Protein AF-A0A7Y5Q048-F1 (afdb_monomer)

Secondary structure (DSSP, 8-state):
-HHHHHHHHHHHHHHHHHHHHHHHHHHHTT--HHHHHHHHHHHH--HHHHHHHHHHHHHHHHHHHHHHHHHHHHHHHHHHHHHHHHHHHHHHHHHHHHHHHHHHHHHHHHHHHHHHHHHHHHHHHHHHHHHTT--HHHHHHHHHHHHHHHHHHHHHHHHHHHHHHHHHHHHTTPPPPTTSTTTS-----------------

Radius of gyration: 47.81 Å; Cα contacts (8 Å, |Δi|>4): 42; chains: 1; bounding box: 86×66×126 Å

Sequence (201 aa):
MKAWDDAEREVDAELEFHVAEATDELVAAGVPREEARERALAQLGDIERWRAECLRARKGRKVMLVKLQWAAIAALVLSLGFLGLRWSRAHQAQVLEIASLRAELAAERTVRGELGLAEQTALVLHGRLAAAGLNPTVRRTYLDSLALPIQDGARQHWLERVREQQRARLSIGLTPDPVIELQTGERPLEPVSGDKPDDQR

Foldseek 3Di:
DVVVVVVLVVLVVVVVVQLVVQLVVVVVVVDPSVVSSVVSDVVVPPSVVVSVVVVVVVVVVVVVVVVVVVVVVVVVVVVVVVVVVVVVVVVVVVVVVVVVVVVVVVVVVVVVVVVVVVVVVLVVLLVVCVVVVDDPVVNVVVSVVVPVVVVPVVVVVVVVVLVVVQVVCVVVVHDGDPVVVVPVPPPPPPPPPPDDDDDDD

Structure (mmCIF, N/CA/C/O backbone):
data_AF-A0A7Y5Q048-F1
#
_entry.id   AF-A0A7Y5Q048-F1
#
loop_
_atom_site.group_PDB
_atom_site.id
_atom_site.type_symbol
_atom_site.label_atom_id
_atom_site.label_alt_id
_atom_site.label_comp_id
_atom_site.label_asym_id
_atom_site.label_entity_id
_atom_site.label_seq_id
_atom_site.pdbx_PDB_ins_code
_atom_site.Cartn_x
_atom_site.Cartn_y
_atom_site.Cartn_z
_atom_site.occupancy
_atom_site.B_iso_or_equiv
_atom_site.auth_seq_id
_atom_site.auth_comp_id
_atom_site.auth_asym_id
_atom_site.auth_atom_id
_atom_site.pdbx_PDB_model_num
ATOM 1 N N . MET A 1 1 ? -6.357 9.549 32.163 1.00 53.31 1 MET A N 1
ATOM 2 C CA . MET A 1 1 ? -6.939 9.108 33.450 1.00 53.31 1 MET A CA 1
ATOM 3 C C . MET A 1 1 ? -8.394 9.545 33.623 1.00 53.31 1 MET A C 1
ATOM 5 O O . MET A 1 1 ? -9.199 8.692 33.936 1.00 53.31 1 MET A O 1
ATOM 9 N N . LYS A 1 2 ? -8.767 10.784 33.272 1.00 62.75 2 LYS A N 1
ATOM 10 C CA . LYS A 1 2 ? -10.122 11.363 33.424 1.00 62.75 2 LYS A CA 1
ATOM 11 C C . LYS A 1 2 ? -11.335 10.515 32.963 1.00 62.75 2 LYS A C 1
ATOM 13 O O . LYS A 1 2 ? -12.338 10.465 33.651 1.00 62.75 2 LYS A O 1
ATOM 18 N N . ALA A 1 3 ? -11.241 9.806 31.834 1.00 59.84 3 ALA A N 1
ATOM 19 C CA . ALA A 1 3 ? -12.377 9.060 31.259 1.00 59.84 3 ALA A CA 1
ATOM 20 C C . ALA A 1 3 ? -12.789 7.786 32.029 1.00 59.84 3 ALA A C 1
ATOM 22 O O . ALA A 1 3 ? -13.785 7.152 31.685 1.00 59.84 3 ALA A O 1
ATOM 23 N N . TRP A 1 4 ? -11.981 7.357 32.998 1.00 57.72 4 TRP A N 1
ATOM 24 C CA . TRP A 1 4 ? -12.281 6.205 33.847 1.00 57.72 4 TRP A CA 1
ATOM 25 C C . TRP A 1 4 ? -13.066 6.622 35.088 1.00 57.72 4 TR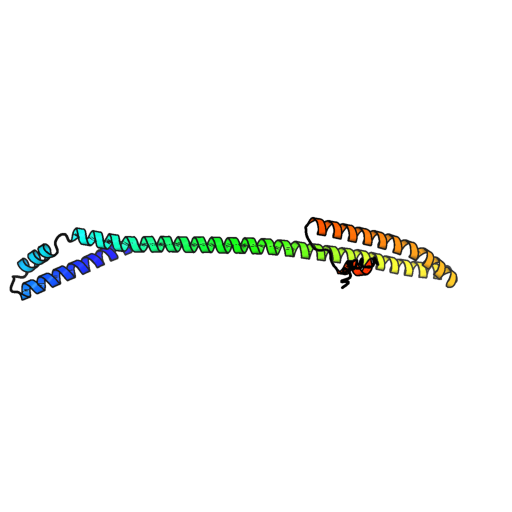P A C 1
ATOM 27 O O . TRP A 1 4 ? -14.067 5.981 35.395 1.00 57.72 4 TRP A O 1
ATOM 37 N N . ASP A 1 5 ? -12.699 7.759 35.676 1.00 70.38 5 ASP A N 1
ATOM 38 C CA . ASP A 1 5 ? -13.428 8.368 36.790 1.00 70.38 5 ASP A CA 1
ATOM 39 C C . ASP A 1 5 ? -14.865 8.728 36.380 1.00 70.38 5 ASP A C 1
ATOM 41 O O . ASP A 1 5 ? -15.800 8.534 37.148 1.00 70.38 5 ASP A O 1
ATOM 45 N N . ASP A 1 6 ? -15.075 9.180 35.139 1.00 76.81 6 ASP A N 1
ATOM 46 C CA . ASP A 1 6 ? -16.420 9.494 34.636 1.00 76.81 6 ASP A CA 1
ATOM 47 C C . ASP A 1 6 ? -17.304 8.243 34.484 1.00 76.81 6 ASP A C 1
ATOM 49 O O . ASP A 1 6 ? -18.500 8.290 34.754 1.00 76.81 6 ASP A O 1
ATOM 53 N N . ALA A 1 7 ? -16.721 7.104 34.097 1.00 72.88 7 ALA A N 1
ATOM 54 C CA . ALA A 1 7 ? -17.465 5.858 33.925 1.00 72.88 7 ALA A CA 1
ATOM 55 C C . ALA A 1 7 ? -17.836 5.201 35.261 1.00 72.88 7 ALA A C 1
ATOM 57 O O . ALA A 1 7 ? -18.879 4.557 35.339 1.00 72.88 7 ALA A O 1
ATOM 58 N N . GLU A 1 8 ? -16.987 5.336 36.281 1.00 78.38 8 GLU A N 1
ATOM 59 C CA . GLU A 1 8 ? -17.295 4.903 37.648 1.00 78.38 8 GLU A CA 1
ATOM 60 C C . GLU A 1 8 ? -18.366 5.806 38.266 1.00 78.38 8 GLU A C 1
ATOM 62 O O . GLU A 1 8 ? -19.347 5.299 38.797 1.00 78.38 8 GLU A O 1
ATOM 67 N N . ARG A 1 9 ? -18.266 7.126 38.064 1.00 82.19 9 ARG A N 1
ATOM 68 C CA . ARG A 1 9 ? -19.280 8.090 38.517 1.00 82.19 9 ARG A CA 1
ATOM 69 C C . ARG A 1 9 ? -20.658 7.886 37.888 1.00 82.19 9 ARG A C 1
ATOM 71 O O . ARG A 1 9 ? -21.653 8.064 38.576 1.00 82.19 9 ARG A O 1
ATOM 78 N N . GLU A 1 10 ? -20.735 7.534 36.604 1.00 80.94 10 GLU A N 1
ATOM 79 C CA . GLU A 1 10 ? -22.012 7.183 35.960 1.00 80.94 10 GLU A CA 1
ATOM 80 C C . GLU A 1 10 ? -22.652 5.945 36.602 1.00 80.94 10 GLU A C 1
ATOM 82 O O . GLU A 1 10 ? -23.854 5.934 36.841 1.00 80.94 10 GLU A O 1
ATOM 87 N N . VAL A 1 11 ? -21.854 4.912 36.900 1.00 82.44 11 VAL A N 1
ATOM 88 C CA . VAL A 1 11 ? -22.350 3.684 37.545 1.00 82.44 11 VAL A CA 1
ATOM 89 C C . VAL A 1 11 ? -22.812 3.969 38.976 1.00 82.44 11 VAL A C 1
ATOM 91 O O . VAL A 1 11 ? -23.836 3.438 39.396 1.00 82.44 11 VAL A O 1
ATOM 94 N N . ASP A 1 12 ? -22.097 4.830 39.700 1.00 83.69 12 ASP A N 1
ATOM 95 C CA . ASP A 1 12 ? -22.478 5.239 41.054 1.00 83.69 12 ASP A CA 1
ATOM 96 C C . ASP A 1 12 ? -23.781 6.050 41.057 1.00 83.69 12 ASP A C 1
ATOM 98 O O . ASP A 1 12 ? -24.644 5.813 41.899 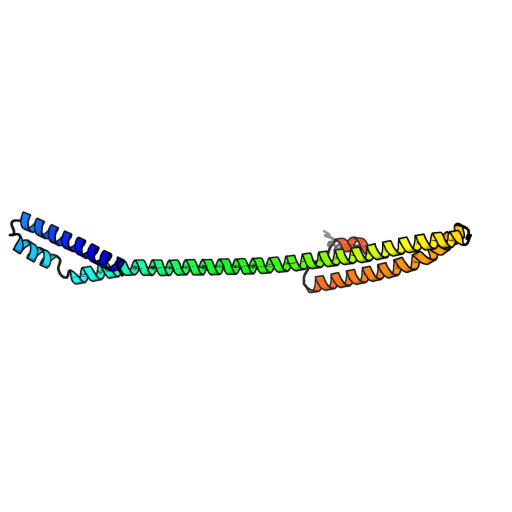1.00 83.69 12 ASP A O 1
ATOM 102 N N . ALA A 1 13 ? -23.961 6.951 40.086 1.00 87.12 13 ALA A N 1
ATOM 103 C CA . ALA A 1 13 ? -25.185 7.737 39.942 1.00 87.12 13 ALA A CA 1
ATOM 104 C C . ALA A 1 13 ? -26.410 6.866 39.604 1.00 87.12 13 ALA A C 1
ATOM 106 O O . ALA A 1 13 ? -27.490 7.090 40.146 1.00 87.12 13 ALA A O 1
ATOM 107 N N . GLU A 1 14 ? -26.246 5.854 38.747 1.00 85.88 14 GLU A N 1
ATOM 108 C CA . GLU A 1 14 ? -27.307 4.888 38.421 1.00 85.88 14 GLU A CA 1
ATOM 109 C C . GLU A 1 14 ? -27.703 4.050 39.653 1.00 85.88 14 GLU A C 1
ATOM 111 O O . GLU A 1 14 ? -28.883 3.846 39.936 1.00 85.88 14 GLU A O 1
ATOM 116 N N . LEU A 1 15 ? -26.715 3.590 40.429 1.00 85.12 15 LEU A N 1
ATOM 117 C CA . LEU A 1 15 ? -26.958 2.842 41.666 1.00 85.12 15 LEU A CA 1
ATOM 118 C C . LEU A 1 15 ? -27.667 3.699 42.720 1.00 85.12 15 LEU A C 1
ATOM 120 O O . LEU A 1 15 ? -28.595 3.224 43.373 1.00 85.12 15 LEU A O 1
ATOM 124 N N . GLU A 1 16 ? -27.261 4.961 42.872 1.00 88.38 16 GLU A N 1
ATOM 125 C CA . GLU A 1 16 ? -27.909 5.900 43.789 1.00 88.38 16 GLU A CA 1
ATOM 126 C C . GLU A 1 16 ? -29.362 6.179 43.381 1.00 88.38 16 GLU A C 1
ATOM 128 O O . GLU A 1 16 ? -30.238 6.228 44.246 1.00 88.38 16 GLU A O 1
ATOM 133 N N . PHE A 1 17 ? -29.640 6.268 42.076 1.00 88.44 17 PHE A N 1
ATOM 134 C CA . PHE A 1 17 ? -30.998 6.400 41.551 1.00 88.44 17 PHE A CA 1
ATOM 135 C C . PHE A 1 17 ? -31.884 5.206 41.933 1.00 88.44 17 PHE A C 1
ATOM 137 O O . PHE A 1 17 ? -32.967 5.406 42.476 1.00 88.44 17 PHE A O 1
ATOM 144 N N 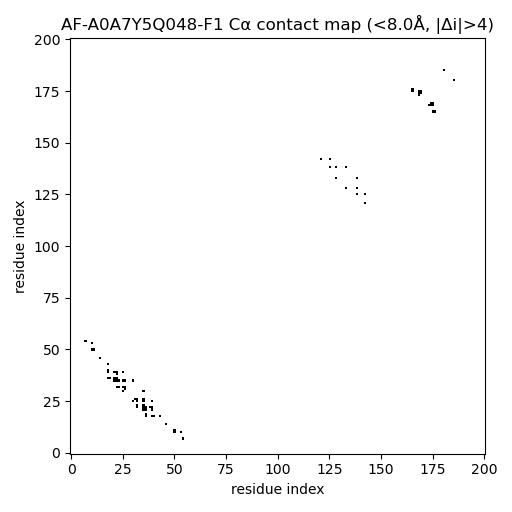. HIS A 1 18 ? -31.415 3.970 41.743 1.00 86.94 18 HIS A N 1
ATOM 145 C CA . HIS A 1 18 ? -32.199 2.781 42.102 1.00 86.94 18 HIS A CA 1
ATOM 146 C C . HIS A 1 18 ? -32.411 2.627 43.610 1.00 86.94 18 HIS A C 1
ATOM 148 O O . HIS A 1 18 ? -33.486 2.216 44.047 1.00 86.94 18 HIS A O 1
ATOM 154 N N . VAL A 1 19 ? -31.413 2.984 44.425 1.00 89.88 19 VAL A N 1
ATOM 155 C CA . VAL A 1 19 ? -31.581 3.019 45.885 1.00 89.88 19 VAL A CA 1
ATOM 156 C C . VAL A 1 19 ? -32.623 4.069 46.275 1.00 89.88 19 VAL A C 1
ATOM 158 O O . VAL A 1 19 ? -33.445 3.807 47.154 1.00 89.88 19 VAL A O 1
ATOM 161 N N . ALA A 1 20 ? -32.611 5.243 45.638 1.00 91.75 20 ALA A N 1
ATOM 162 C CA . ALA A 1 20 ? -33.588 6.297 45.891 1.00 91.75 20 ALA A CA 1
ATOM 163 C C . ALA A 1 20 ? -35.009 5.876 45.484 1.00 91.75 20 ALA A C 1
ATOM 165 O O . ALA A 1 20 ? -35.929 6.036 46.280 1.00 91.75 20 ALA A O 1
ATOM 166 N N . GLU A 1 21 ? -35.173 5.265 44.311 1.00 93.62 21 GLU A N 1
ATOM 167 C CA . GLU A 1 21 ? -36.454 4.755 43.809 1.00 93.62 21 GLU A CA 1
ATOM 168 C C . GLU A 1 21 ? -37.044 3.694 44.752 1.00 93.62 21 GLU A C 1
ATOM 170 O O . GLU A 1 21 ? -38.164 3.851 45.239 1.00 93.62 21 GLU A O 1
ATOM 175 N N . ALA A 1 22 ? -36.252 2.684 45.128 1.00 90.69 22 ALA A N 1
ATOM 176 C CA . ALA A 1 22 ? -36.674 1.653 46.078 1.00 90.69 22 ALA A CA 1
ATOM 177 C C . ALA A 1 22 ? -36.991 2.226 47.474 1.00 90.69 22 ALA A C 1
ATOM 179 O O . ALA A 1 22 ? -37.896 1.756 48.169 1.00 90.69 22 ALA A O 1
ATOM 180 N N . THR A 1 23 ? -36.263 3.265 47.897 1.00 93.44 23 THR A N 1
ATOM 181 C CA . THR A 1 23 ? -36.553 3.977 49.150 1.00 93.44 23 THR A CA 1
ATOM 182 C C . THR A 1 23 ? -37.899 4.695 49.070 1.00 93.44 23 THR A C 1
ATOM 184 O O . THR A 1 23 ? -38.696 4.599 50.003 1.00 93.44 23 THR A O 1
ATOM 187 N N . ASP A 1 24 ? -38.174 5.405 47.976 1.00 93.38 24 ASP A N 1
ATOM 188 C CA . ASP A 1 24 ? -39.412 6.166 47.806 1.00 93.38 24 ASP A CA 1
ATOM 189 C C . ASP A 1 24 ? -40.639 5.241 47.672 1.00 93.38 24 ASP A C 1
ATOM 191 O O . ASP A 1 24 ? -41.696 5.552 48.225 1.00 93.38 24 ASP A O 1
ATOM 195 N N . GLU A 1 25 ? -40.496 4.059 47.061 1.00 92.94 25 GLU A N 1
ATOM 196 C CA . GLU A 1 25 ? -41.535 3.016 47.049 1.00 92.94 25 GLU A CA 1
ATOM 197 C C . GLU A 1 25 ? -41.876 2.508 48.460 1.00 92.94 25 GLU A C 1
ATOM 199 O O . GLU A 1 25 ? -43.049 2.394 48.829 1.00 92.94 25 GLU A O 1
ATOM 204 N N . LEU A 1 26 ? -40.862 2.244 49.290 1.00 92.00 26 LEU A N 1
ATOM 205 C CA . LEU A 1 26 ? -41.054 1.808 50.678 1.00 92.00 26 LEU A CA 1
ATOM 206 C C . LEU A 1 26 ? -41.673 2.912 51.547 1.00 92.00 26 LEU A C 1
ATOM 208 O O . LEU A 1 26 ? -42.516 2.626 52.402 1.00 92.00 26 LEU A O 1
ATOM 212 N N . VAL A 1 27 ? -41.310 4.173 51.301 1.00 95.31 27 VAL A N 1
ATOM 213 C CA . VAL A 1 27 ? -41.949 5.328 51.946 1.00 95.31 27 VAL A CA 1
ATOM 214 C C . VAL A 1 27 ? -43.417 5.442 51.540 1.00 95.31 27 VAL A C 1
ATOM 216 O O . VAL A 1 27 ? -44.271 5.649 52.404 1.00 95.31 27 VAL A O 1
ATOM 219 N N . ALA A 1 28 ? -43.739 5.251 50.259 1.00 94.44 28 ALA A N 1
ATOM 220 C CA . ALA A 1 28 ? -45.121 5.237 49.779 1.00 94.44 28 ALA A CA 1
ATOM 221 C C . ALA A 1 28 ? -45.944 4.091 50.397 1.00 94.44 28 ALA A C 1
ATOM 223 O O . ALA A 1 28 ? -47.143 4.246 50.633 1.00 94.44 28 ALA A O 1
ATOM 224 N N . ALA A 1 29 ? -45.297 2.972 50.734 1.00 93.44 29 ALA A N 1
ATOM 225 C CA . ALA A 1 29 ? -45.891 1.863 51.479 1.00 93.44 29 ALA A CA 1
ATOM 226 C C . ALA A 1 29 ? -46.037 2.126 52.996 1.00 93.44 29 ALA A C 1
ATOM 228 O O . ALA A 1 29 ? -46.519 1.258 53.726 1.00 93.44 29 ALA A O 1
ATOM 229 N N . GLY A 1 30 ? -45.648 3.309 53.482 1.00 95.81 30 GLY A N 1
ATOM 230 C CA . GLY A 1 30 ? -45.805 3.734 54.875 1.00 95.81 30 GLY A CA 1
ATOM 231 C C . GLY A 1 30 ? -44.609 3.440 55.783 1.00 95.81 30 GLY A C 1
ATOM 232 O O . GLY A 1 30 ? -44.727 3.595 56.999 1.00 95.81 30 GLY A O 1
ATOM 233 N N . VAL A 1 31 ? -43.462 3.027 55.235 1.00 95.19 31 VAL A N 1
ATOM 234 C CA . VAL A 1 31 ? -42.230 2.827 56.013 1.00 95.19 31 VAL A CA 1
ATOM 235 C C . VAL A 1 31 ? -41.545 4.183 56.260 1.00 95.19 31 VAL A C 1
ATOM 237 O O . VAL A 1 31 ? -41.431 4.990 55.336 1.00 95.19 31 VAL A O 1
ATOM 240 N N . PRO A 1 32 ? -41.051 4.475 57.478 1.00 94.50 32 PRO A N 1
ATOM 241 C CA . PRO A 1 32 ? -40.261 5.679 57.735 1.00 94.50 32 PRO A CA 1
ATOM 242 C C . PRO A 1 32 ? -39.030 5.764 56.821 1.00 94.50 32 PRO A C 1
ATOM 244 O O . PRO A 1 32 ? -38.365 4.762 56.584 1.00 94.50 32 PRO A O 1
ATOM 247 N N . ARG A 1 33 ? -38.685 6.963 56.333 1.00 90.25 33 ARG A N 1
ATOM 248 C CA . ARG A 1 33 ? -37.662 7.162 55.282 1.00 90.25 33 ARG A CA 1
ATOM 249 C C . ARG A 1 33 ? -36.285 6.566 55.596 1.00 90.25 33 ARG A C 1
ATOM 251 O O . ARG A 1 33 ? -35.644 6.047 54.688 1.00 90.25 33 ARG A O 1
ATOM 258 N N . GLU A 1 34 ? -35.824 6.630 56.845 1.00 90.56 34 GLU A N 1
ATOM 259 C CA . GLU A 1 34 ? -34.536 6.021 57.216 1.00 90.56 34 GLU A CA 1
ATOM 260 C C . GLU A 1 34 ? -34.587 4.492 57.158 1.00 90.56 34 GLU A C 1
ATOM 262 O O . GLU A 1 34 ? -33.732 3.870 56.532 1.00 90.56 34 GLU A O 1
ATOM 267 N N . GLU A 1 35 ? -35.645 3.892 57.702 1.00 90.62 35 GLU A N 1
ATOM 268 C CA . GLU A 1 35 ? -35.850 2.443 57.667 1.00 90.62 35 GLU A CA 1
ATOM 269 C C . GLU A 1 35 ? -36.114 1.939 56.236 1.00 90.62 35 GLU A C 1
ATOM 271 O O . GLU A 1 35 ? -35.659 0.863 55.849 1.00 90.62 35 GLU A O 1
ATOM 276 N N . ALA A 1 36 ? -36.796 2.738 55.412 1.00 92.62 36 ALA A N 1
ATOM 277 C CA . ALA A 1 36 ? -36.995 2.480 53.991 1.00 92.62 36 ALA A CA 1
ATOM 278 C C . ALA A 1 36 ? -35.660 2.426 53.236 1.00 92.62 36 ALA A C 1
ATOM 280 O O . ALA A 1 36 ? -35.448 1.518 52.437 1.00 92.62 36 ALA A O 1
ATOM 281 N N . ARG A 1 37 ? -34.730 3.343 53.532 1.00 89.81 37 ARG A N 1
ATOM 282 C CA . ARG A 1 37 ? -33.404 3.367 52.902 1.00 89.81 37 ARG A CA 1
ATOM 283 C C . ARG A 1 37 ? -32.553 2.166 53.310 1.00 89.81 37 ARG A C 1
ATOM 285 O O . ARG A 1 37 ? -31.911 1.560 52.456 1.00 89.81 37 ARG A O 1
ATOM 292 N N . GLU A 1 38 ? -32.558 1.797 54.589 1.00 89.12 38 GLU A N 1
ATOM 293 C CA . GLU A 1 38 ? -31.840 0.607 55.067 1.00 89.12 38 GLU A CA 1
ATOM 294 C C . GLU A 1 38 ? -32.397 -0.680 54.449 1.00 89.12 38 GLU A C 1
ATOM 296 O O . GLU A 1 38 ? -31.635 -1.536 53.997 1.00 89.12 38 GLU A O 1
ATOM 301 N N . ARG A 1 39 ? -33.727 -0.797 54.351 1.00 88.56 39 ARG A N 1
ATOM 302 C CA . ARG A 1 39 ? -34.382 -1.930 53.686 1.00 88.56 39 ARG A CA 1
ATOM 303 C C . ARG A 1 39 ? -34.128 -1.950 52.178 1.00 88.56 39 ARG A C 1
ATOM 305 O O . ARG A 1 39 ? -33.920 -3.033 51.642 1.00 88.56 3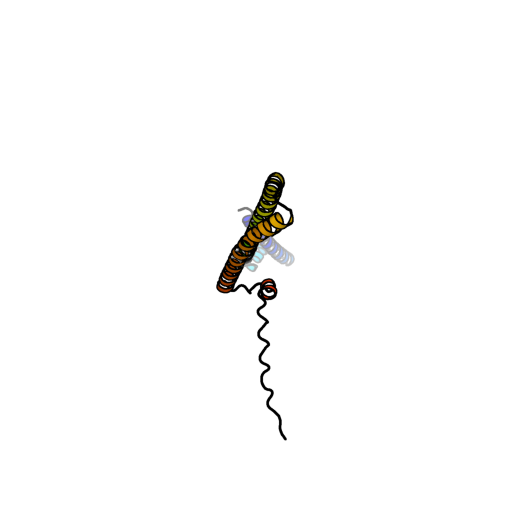9 ARG A O 1
ATOM 312 N N . ALA A 1 40 ? -34.092 -0.796 51.511 1.00 88.12 40 ALA A N 1
ATOM 313 C CA . ALA A 1 40 ? -33.747 -0.690 50.092 1.00 88.12 40 ALA A CA 1
ATOM 314 C C . ALA A 1 40 ? -32.304 -1.149 49.828 1.00 88.12 40 ALA A C 1
ATOM 316 O O . ALA A 1 40 ? -32.069 -1.966 48.941 1.00 88.12 40 ALA A O 1
ATOM 317 N N . LEU A 1 41 ? -31.343 -0.707 50.649 1.00 86.56 41 LEU A N 1
ATOM 318 C CA . LEU A 1 41 ? -29.951 -1.167 50.572 1.00 86.56 41 LEU A CA 1
ATOM 319 C C . LEU A 1 41 ? -29.831 -2.676 50.832 1.00 86.56 41 LEU A C 1
ATOM 321 O O . LEU A 1 41 ? -29.115 -3.370 50.113 1.00 86.56 41 LEU A O 1
ATOM 325 N N . ALA A 1 42 ? -30.568 -3.206 51.813 1.00 85.12 42 ALA A N 1
ATOM 326 C CA . ALA A 1 42 ? -30.591 -4.639 52.099 1.00 85.12 42 ALA A CA 1
ATOM 327 C C . ALA A 1 42 ? -31.242 -5.468 50.973 1.00 85.12 42 ALA A C 1
ATOM 329 O O . ALA A 1 42 ? -30.796 -6.584 50.710 1.00 85.12 42 ALA A O 1
ATOM 330 N N . GLN A 1 43 ? -32.268 -4.933 50.297 1.00 82.25 43 GLN A N 1
ATOM 331 C CA . GLN A 1 43 ? -32.922 -5.578 49.152 1.00 82.25 43 GLN A CA 1
ATOM 332 C C . GLN A 1 43 ? -32.054 -5.573 47.891 1.00 82.25 43 GLN A C 1
ATOM 334 O O . GLN A 1 43 ? -32.018 -6.583 47.189 1.00 82.25 43 GLN A O 1
ATOM 339 N N . LEU A 1 44 ? -31.334 -4.479 47.614 1.00 77.44 44 LEU A N 1
ATOM 340 C CA . LEU A 1 44 ? -30.373 -4.423 46.507 1.00 77.44 44 LEU A CA 1
ATOM 341 C C . LEU A 1 44 ? -29.165 -5.352 46.730 1.00 77.44 44 LEU A C 1
ATOM 343 O O . LEU A 1 44 ? -28.538 -5.794 45.766 1.00 77.44 44 LEU A O 1
ATOM 347 N N . GLY A 1 45 ? -28.867 -5.705 47.982 1.00 82.25 45 GLY A N 1
ATOM 348 C CA . GLY A 1 45 ? -27.859 -6.705 48.321 1.00 82.25 45 GLY A CA 1
ATOM 349 C C . GLY A 1 45 ? -26.425 -6.210 48.100 1.00 82.25 45 GLY A C 1
ATOM 350 O O . GLY A 1 45 ? -26.064 -5.107 48.499 1.00 82.25 45 GLY A O 1
ATOM 351 N N . ASP A 1 46 ? -25.571 -7.053 47.510 1.00 79.12 46 ASP A N 1
ATOM 352 C CA . ASP A 1 46 ? -24.140 -6.767 47.323 1.00 79.12 46 ASP A CA 1
ATOM 353 C C . ASP A 1 46 ? -23.900 -5.810 46.138 1.00 79.12 46 ASP A C 1
ATOM 355 O O . ASP A 1 46 ? -23.556 -6.212 45.020 1.00 79.12 46 ASP A O 1
ATOM 359 N N . ILE A 1 47 ? -24.116 -4.521 46.400 1.00 75.06 47 ILE A N 1
ATOM 360 C CA . ILE A 1 47 ? -23.956 -3.408 45.452 1.00 75.06 47 ILE A CA 1
ATOM 361 C C . ILE A 1 47 ? -22.540 -3.370 44.851 1.00 75.06 47 ILE A C 1
ATOM 363 O O . ILE A 1 47 ? -22.372 -3.094 43.660 1.00 75.06 47 ILE A O 1
ATOM 367 N N . GLU A 1 48 ? -21.515 -3.714 45.634 1.00 75.50 48 GLU A N 1
ATOM 368 C CA . GLU A 1 48 ? -20.125 -3.736 45.165 1.00 75.50 48 GLU A CA 1
ATOM 369 C C . GLU A 1 48 ? -19.886 -4.829 44.119 1.00 75.50 48 GLU A C 1
ATOM 371 O O . GLU A 1 48 ? -19.180 -4.625 43.123 1.00 75.50 48 GLU A O 1
ATOM 376 N N . ARG A 1 49 ? -20.540 -5.985 44.271 1.00 75.94 49 ARG A N 1
ATOM 377 C CA . ARG A 1 49 ? -20.483 -7.043 43.259 1.00 75.94 49 ARG A CA 1
ATOM 378 C C . ARG A 1 49 ? -21.106 -6.602 41.932 1.00 75.94 49 ARG A C 1
ATOM 380 O O . ARG A 1 49 ? -20.516 -6.854 40.877 1.00 75.94 49 ARG A O 1
ATOM 387 N N . TRP A 1 50 ? -22.248 -5.917 41.973 1.00 75.31 50 TRP A N 1
ATOM 388 C CA . TRP A 1 50 ? -22.911 -5.387 40.775 1.00 75.31 50 TRP A CA 1
ATOM 389 C C . TRP A 1 50 ? -22.068 -4.315 40.078 1.00 75.31 50 TRP A C 1
ATOM 391 O O . TRP A 1 50 ? -21.875 -4.360 38.857 1.00 75.31 50 TRP A O 1
ATOM 401 N N . ARG A 1 51 ? -21.468 -3.405 40.853 1.00 78.25 51 ARG A N 1
ATOM 402 C CA . ARG A 1 51 ? -20.531 -2.387 40.355 1.00 78.25 51 ARG A CA 1
ATOM 403 C C . ARG A 1 51 ? -19.354 -3.022 39.608 1.00 78.25 51 ARG A C 1
ATOM 405 O O . ARG A 1 51 ? -19.020 -2.621 38.487 1.00 78.25 51 ARG A O 1
ATOM 412 N N . ALA A 1 52 ? -18.761 -4.069 40.183 1.00 77.44 52 ALA A N 1
ATOM 413 C CA . ALA A 1 52 ? -17.643 -4.787 39.579 1.00 77.44 52 ALA A CA 1
ATOM 414 C C . ALA A 1 52 ? -18.021 -5.508 38.269 1.00 77.44 52 ALA A C 1
ATOM 416 O O . ALA A 1 52 ? -17.231 -5.501 37.317 1.00 77.44 52 ALA A O 1
ATOM 417 N N . GLU A 1 53 ? -19.207 -6.116 38.184 1.00 73.94 53 GLU A N 1
ATOM 418 C CA . GLU A 1 53 ? -19.694 -6.773 36.962 1.00 73.94 53 GLU A CA 1
ATOM 419 C C . GLU A 1 53 ? -19.985 -5.773 35.837 1.00 73.94 53 GLU A C 1
ATOM 421 O O . GLU A 1 53 ? -19.509 -5.967 34.710 1.00 73.94 53 GLU A O 1
ATOM 426 N N . CYS A 1 54 ? -20.650 -4.656 36.144 1.00 70.88 54 CYS A N 1
ATOM 427 C CA . CYS A 1 54 ? -20.900 -3.578 35.185 1.00 70.88 54 CYS A CA 1
ATOM 428 C C . CYS A 1 54 ? -19.594 -3.010 34.612 1.00 70.88 54 CYS A C 1
ATOM 430 O O . CYS A 1 54 ? -19.437 -2.888 33.389 1.00 70.88 54 CYS A O 1
ATOM 432 N N . LEU A 1 55 ? -18.602 -2.747 35.469 1.00 74.56 55 LEU A N 1
ATOM 433 C CA . LEU A 1 55 ? -17.288 -2.274 35.033 1.00 74.56 55 LEU A CA 1
ATOM 434 C C . LEU A 1 55 ? -16.551 -3.316 34.177 1.00 74.56 55 LEU A C 1
ATOM 436 O O . LEU A 1 55 ? -15.940 -2.955 33.165 1.00 74.56 55 LEU A O 1
ATOM 440 N N . ARG A 1 56 ? -16.617 -4.612 34.513 1.00 75.06 56 ARG A N 1
ATOM 441 C CA . ARG A 1 56 ? -15.999 -5.686 33.707 1.00 75.06 56 ARG A CA 1
ATOM 442 C C . ARG A 1 56 ? -16.632 -5.807 32.321 1.00 75.06 56 ARG A C 1
ATOM 444 O O . ARG A 1 56 ? -15.901 -5.861 31.328 1.00 75.06 56 ARG A O 1
ATOM 451 N N . ALA A 1 57 ? -17.960 -5.776 32.226 1.00 70.50 57 ALA A N 1
ATOM 452 C CA . ALA A 1 57 ? -18.672 -5.845 30.951 1.00 70.50 57 ALA A CA 1
ATOM 453 C C . ALA A 1 57 ? -18.349 -4.642 30.043 1.00 70.50 57 ALA A C 1
ATOM 455 O O . ALA A 1 57 ? -18.137 -4.790 28.832 1.00 70.50 57 ALA A O 1
ATOM 456 N N . ARG A 1 58 ? -18.238 -3.436 30.622 1.00 68.31 58 ARG A N 1
ATOM 457 C CA . ARG A 1 58 ? -17.874 -2.210 29.886 1.00 68.31 58 ARG A CA 1
ATOM 458 C C . ARG A 1 58 ? -16.417 -2.246 29.395 1.00 68.31 58 ARG A C 1
ATOM 460 O O . ARG A 1 58 ? -16.153 -1.823 28.267 1.00 68.31 58 ARG A O 1
ATOM 467 N N . LYS A 1 59 ? -15.485 -2.813 30.175 1.00 68.25 59 LYS A N 1
ATOM 468 C CA . LYS A 1 59 ? -14.078 -3.024 29.766 1.00 68.25 59 LYS A CA 1
ATOM 469 C C . LYS A 1 59 ? -13.942 -4.038 28.625 1.00 68.25 59 LYS A C 1
ATOM 471 O O . LYS A 1 59 ? -13.202 -3.778 27.677 1.00 68.25 59 LYS A O 1
ATOM 476 N N . GLY A 1 60 ? -14.683 -5.148 28.673 1.00 69.50 60 GLY A N 1
ATOM 477 C CA . GLY A 1 60 ? -14.615 -6.209 27.659 1.00 69.50 60 GLY A CA 1
ATOM 478 C C . GLY A 1 60 ? -14.927 -5.722 26.238 1.00 69.50 60 GLY A C 1
ATOM 479 O O . GLY A 1 60 ? -14.193 -6.032 25.298 1.00 69.50 60 GLY A O 1
ATOM 480 N N . ARG A 1 61 ? -15.952 -4.869 26.084 1.00 70.75 61 ARG A N 1
ATOM 481 C CA . ARG A 1 61 ? -16.338 -4.294 24.780 1.00 70.75 61 ARG A CA 1
ATOM 482 C C . ARG A 1 61 ? -15.251 -3.412 24.161 1.00 70.75 61 ARG A C 1
ATOM 484 O O . ARG A 1 61 ? -14.990 -3.517 22.964 1.00 70.75 61 ARG A O 1
ATOM 491 N N . LYS A 1 62 ? -14.581 -2.578 24.964 1.00 75.94 62 LYS A N 1
ATOM 492 C CA . LYS A 1 62 ? -13.510 -1.690 24.475 1.00 75.94 62 LYS A CA 1
ATOM 493 C C . LYS A 1 62 ? -12.292 -2.482 23.993 1.00 75.94 62 LYS A C 1
ATOM 495 O O . LYS A 1 62 ? -11.716 -2.147 22.963 1.00 75.94 62 LYS A O 1
ATOM 500 N N . VAL A 1 63 ? -11.934 -3.566 24.683 1.00 78.62 63 VAL A N 1
ATOM 501 C CA . VAL A 1 63 ? -10.802 -4.420 24.284 1.00 78.62 63 VAL A CA 1
ATOM 502 C C . VAL A 1 63 ? -11.067 -5.114 22.944 1.00 78.62 63 VAL A C 1
ATOM 504 O O . VAL A 1 63 ? -10.164 -5.199 22.114 1.00 78.62 63 VAL A O 1
ATOM 507 N N . MET A 1 64 ? -12.298 -5.574 22.700 1.00 81.50 64 MET A N 1
ATOM 508 C CA . MET A 1 64 ? -12.657 -6.223 21.435 1.00 81.50 64 MET A CA 1
ATOM 509 C C . MET A 1 64 ? -12.593 -5.251 20.248 1.00 81.50 64 MET A C 1
ATOM 511 O O . MET A 1 64 ? -12.036 -5.595 19.207 1.00 81.50 64 MET A O 1
ATOM 515 N N . LEU A 1 65 ? -13.080 -4.018 20.431 1.00 86.88 65 LEU A N 1
ATOM 516 C CA . LEU A 1 65 ? -13.001 -2.957 19.420 1.00 86.88 65 LEU A CA 1
ATOM 517 C C . LEU A 1 65 ? -11.554 -2.593 19.073 1.00 86.88 65 LEU A C 1
ATOM 519 O O . LEU A 1 65 ? -11.215 -2.500 17.898 1.00 86.88 65 LEU A O 1
ATOM 523 N N . VAL A 1 66 ? -10.682 -2.455 20.076 1.00 87.06 66 VAL A N 1
ATOM 524 C CA . VAL A 1 66 ? -9.259 -2.156 19.846 1.00 87.06 66 VAL A CA 1
ATOM 525 C C . VAL A 1 66 ? -8.570 -3.294 19.089 1.00 87.06 66 VAL A C 1
ATOM 527 O O . VAL A 1 66 ? -7.812 -3.037 18.156 1.00 87.06 66 VAL A O 1
ATOM 530 N N . LYS A 1 67 ? -8.856 -4.558 19.430 1.00 84.31 67 LYS A N 1
ATOM 531 C CA . LYS A 1 67 ? -8.320 -5.717 18.693 1.00 84.31 67 LYS A CA 1
ATOM 532 C C . LYS A 1 67 ? -8.781 -5.732 17.235 1.00 84.31 67 LYS A C 1
ATOM 534 O O . LYS A 1 67 ? -7.965 -5.970 16.348 1.00 84.31 67 LYS A O 1
ATOM 539 N N . LEU A 1 68 ? -10.059 -5.441 16.988 1.00 91.00 68 LEU A N 1
ATOM 540 C CA . LEU A 1 68 ? -10.605 -5.351 15.634 1.00 91.00 68 LEU A CA 1
ATOM 541 C C . LEU A 1 68 ? -9.959 -4.208 14.841 1.00 91.00 68 LEU A C 1
ATOM 543 O O . LEU A 1 68 ? -9.587 -4.397 13.686 1.00 91.00 68 LEU A O 1
ATOM 547 N N . GLN A 1 69 ? -9.764 -3.047 15.470 1.00 94.44 69 GLN A N 1
ATOM 548 C CA . GLN A 1 69 ? -9.100 -1.904 14.848 1.00 94.44 69 GLN A CA 1
ATOM 549 C C . GLN A 1 69 ? -7.656 -2.237 14.448 1.00 94.44 69 GLN A C 1
ATOM 551 O O . GLN A 1 69 ? -7.252 -1.942 13.325 1.00 94.44 69 GLN A O 1
ATOM 556 N N . TRP A 1 70 ? -6.889 -2.899 15.319 1.00 97.38 70 TRP A N 1
ATOM 557 C CA . TRP A 1 70 ? -5.533 -3.346 14.986 1.00 97.38 70 TRP A CA 1
ATOM 558 C C . TRP A 1 70 ? -5.508 -4.377 13.857 1.00 97.38 70 TRP A C 1
ATOM 560 O O . TRP A 1 70 ? -4.649 -4.289 12.981 1.00 97.38 70 TRP A O 1
ATOM 570 N N . ALA A 1 71 ? -6.462 -5.311 13.830 1.00 95.88 71 ALA A N 1
ATOM 571 C CA . ALA A 1 71 ? -6.594 -6.262 12.728 1.00 95.88 71 ALA A CA 1
ATOM 572 C C . ALA A 1 71 ? -6.890 -5.553 11.395 1.00 95.88 71 ALA A C 1
ATOM 574 O O . ALA A 1 71 ? -6.269 -5.868 10.380 1.00 95.88 71 ALA A O 1
ATOM 575 N N . ALA A 1 72 ? -7.778 -4.553 11.402 1.00 96.56 72 ALA A N 1
ATOM 576 C CA . ALA A 1 72 ? -8.088 -3.750 10.222 1.00 96.56 72 ALA A CA 1
ATOM 577 C C . ALA A 1 72 ? -6.867 -2.956 9.726 1.00 96.56 72 ALA A C 1
ATOM 579 O O . ALA A 1 72 ? -6.578 -2.955 8.530 1.00 96.56 72 ALA A O 1
ATOM 580 N N . ILE A 1 73 ? -6.109 -2.335 10.638 1.00 97.94 73 ILE A N 1
ATOM 581 C CA . ILE A 1 73 ? -4.863 -1.630 10.302 1.00 97.94 73 ILE A CA 1
ATOM 582 C C . ILE A 1 73 ? -3.848 -2.601 9.688 1.00 97.94 73 ILE A C 1
ATOM 584 O O . ILE A 1 73 ? -3.282 -2.306 8.637 1.00 97.94 73 ILE A O 1
ATOM 588 N N . ALA A 1 74 ? -3.642 -3.773 10.293 1.00 97.62 74 ALA A N 1
ATOM 589 C CA . ALA A 1 74 ? -2.717 -4.776 9.770 1.00 97.62 74 ALA A CA 1
ATOM 590 C C . ALA A 1 74 ? -3.115 -5.248 8.361 1.00 97.62 74 ALA A C 1
ATOM 592 O O . ALA A 1 74 ? -2.269 -5.306 7.468 1.00 97.62 74 ALA A O 1
ATOM 593 N N . ALA A 1 75 ? -4.403 -5.520 8.131 1.00 98.00 75 ALA A N 1
ATOM 594 C CA . ALA A 1 75 ? -4.918 -5.903 6.818 1.00 98.00 75 ALA A CA 1
ATOM 595 C C . ALA A 1 75 ? -4.709 -4.801 5.764 1.00 98.00 75 ALA A C 1
ATOM 597 O O . ALA A 1 75 ? -4.327 -5.092 4.626 1.00 98.00 75 ALA A O 1
ATOM 598 N N . LEU A 1 76 ? -4.903 -3.534 6.142 1.00 98.38 76 LEU A N 1
ATOM 599 C CA . LEU A 1 76 ? -4.676 -2.387 5.265 1.00 98.38 76 LEU A CA 1
ATOM 600 C C . LEU A 1 76 ? -3.194 -2.244 4.891 1.00 98.38 76 LEU A C 1
ATOM 602 O O . LEU A 1 76 ? -2.870 -2.103 3.713 1.00 98.38 76 LEU A O 1
ATOM 606 N N . VAL A 1 77 ? -2.289 -2.346 5.869 1.00 98.44 77 VAL A N 1
ATOM 607 C CA . VAL A 1 77 ? -0.835 -2.295 5.635 1.00 98.44 77 VAL A CA 1
ATOM 608 C C . VAL A 1 77 ? -0.385 -3.428 4.712 1.00 98.44 77 VAL A C 1
ATOM 610 O O . VAL A 1 77 ? 0.350 -3.181 3.755 1.00 98.44 77 VAL A O 1
ATOM 613 N N . LEU A 1 78 ? -0.864 -4.653 4.942 1.00 98.56 78 LEU A N 1
ATOM 614 C CA . LEU A 1 78 ? -0.562 -5.797 4.078 1.00 98.56 78 LEU A CA 1
ATOM 615 C C . LEU A 1 78 ? -1.061 -5.580 2.646 1.00 98.56 78 LEU A C 1
ATOM 617 O O . LEU A 1 78 ? -0.329 -5.847 1.694 1.00 98.56 78 LEU A O 1
ATOM 621 N N . SER A 1 79 ? -2.275 -5.051 2.487 1.00 98.00 79 SER A N 1
ATOM 622 C CA . SER A 1 79 ? -2.862 -4.769 1.172 1.00 98.00 79 SER A CA 1
ATOM 623 C C . SER A 1 79 ? -2.068 -3.707 0.406 1.00 98.00 79 SER A C 1
ATOM 625 O O . SER A 1 79 ? -1.773 -3.889 -0.775 1.00 98.00 79 SER A O 1
ATOM 627 N N . LEU A 1 80 ? -1.661 -2.625 1.079 1.00 98.56 80 LEU A N 1
ATOM 628 C CA . LEU A 1 80 ? -0.821 -1.577 0.490 1.00 98.56 80 LEU A CA 1
ATOM 629 C C . LEU A 1 80 ? 0.568 -2.104 0.112 1.00 98.56 80 LEU A C 1
ATOM 631 O O . LEU A 1 80 ? 1.050 -1.825 -0.985 1.00 98.56 80 LEU A O 1
ATOM 635 N N . GLY A 1 81 ? 1.189 -2.909 0.979 1.00 98.31 81 GLY A N 1
ATOM 636 C CA . GLY A 1 81 ? 2.467 -3.559 0.683 1.00 98.31 81 GLY A CA 1
ATOM 637 C C . GLY A 1 81 ? 2.375 -4.486 -0.531 1.00 98.31 81 GLY A C 1
ATOM 638 O O . GLY A 1 81 ? 3.225 -4.438 -1.421 1.00 98.31 81 GLY A O 1
ATOM 639 N N . PHE A 1 82 ? 1.305 -5.278 -0.621 1.00 98.50 82 PHE A N 1
ATOM 640 C CA . PHE A 1 82 ? 1.048 -6.150 -1.766 1.00 98.50 82 PHE A CA 1
ATOM 641 C C . PHE A 1 82 ? 0.854 -5.360 -3.068 1.00 98.50 82 PHE A C 1
ATOM 643 O O . PHE A 1 82 ? 1.436 -5.712 -4.099 1.00 98.50 82 PHE A O 1
ATOM 650 N N . LEU A 1 83 ? 0.084 -4.269 -3.028 1.00 98.38 83 LEU A N 1
ATOM 651 C CA . LEU A 1 83 ? -0.120 -3.399 -4.186 1.00 98.38 83 LEU A CA 1
ATOM 652 C C . LEU A 1 83 ? 1.194 -2.744 -4.636 1.00 98.38 83 LEU A C 1
ATOM 654 O O . LEU A 1 83 ? 1.492 -2.735 -5.830 1.00 98.38 83 LEU A O 1
ATOM 658 N N . GLY A 1 84 ? 2.014 -2.279 -3.690 1.00 98.19 84 GLY A N 1
ATOM 659 C CA . GLY A 1 84 ? 3.341 -1.726 -3.965 1.00 98.19 84 GLY A CA 1
ATOM 660 C C . GLY A 1 84 ? 4.274 -2.735 -4.639 1.00 98.19 84 GLY A C 1
ATOM 661 O O . GLY A 1 84 ? 4.920 -2.409 -5.634 1.00 98.19 84 GLY A O 1
ATOM 662 N N . LEU A 1 85 ? 4.287 -3.988 -4.172 1.00 97.94 85 LEU A N 1
ATOM 663 C CA . LEU A 1 85 ? 5.060 -5.068 -4.797 1.00 97.94 85 LEU A CA 1
ATOM 664 C C . LEU A 1 85 ? 4.592 -5.362 -6.228 1.00 97.94 85 LEU A C 1
ATOM 666 O O . LEU A 1 85 ? 5.419 -5.526 -7.127 1.00 97.94 85 LEU A O 1
ATOM 670 N N . ARG A 1 86 ? 3.274 -5.413 -6.464 1.00 97.50 86 ARG A N 1
ATOM 671 C CA . ARG A 1 86 ? 2.728 -5.613 -7.815 1.00 97.50 86 ARG A CA 1
ATOM 672 C C . ARG A 1 86 ? 3.086 -4.466 -8.751 1.00 97.50 86 ARG A C 1
ATOM 674 O O . ARG A 1 86 ? 3.487 -4.721 -9.885 1.00 97.50 86 ARG A O 1
ATOM 681 N N . TRP A 1 87 ? 2.962 -3.228 -8.282 1.00 97.69 87 TRP A N 1
ATOM 682 C CA . TRP A 1 87 ? 3.307 -2.050 -9.068 1.00 97.69 87 TRP A CA 1
ATOM 683 C C . TRP A 1 87 ? 4.803 -1.997 -9.386 1.00 97.69 87 TRP A C 1
ATOM 685 O O . TRP A 1 87 ? 5.167 -1.773 -10.534 1.00 97.69 87 TRP A O 1
ATOM 695 N N . SER A 1 88 ? 5.666 -2.311 -8.416 1.00 96.69 88 SER A N 1
ATOM 696 C CA . SER A 1 88 ? 7.117 -2.382 -8.620 1.00 96.69 88 SER A CA 1
ATOM 697 C C . SER A 1 88 ? 7.498 -3.391 -9.708 1.00 96.69 88 SER A C 1
ATOM 699 O O . SER A 1 88 ? 8.274 -3.063 -10.604 1.00 96.69 88 SER A O 1
ATOM 701 N N . ARG A 1 89 ? 6.892 -4.586 -9.699 1.00 95.38 89 ARG A N 1
ATOM 702 C CA . ARG A 1 89 ? 7.114 -5.600 -10.744 1.00 95.38 89 ARG A CA 1
ATOM 703 C C . ARG A 1 89 ? 6.651 -5.130 -12.123 1.00 95.38 89 ARG A C 1
ATOM 705 O O . ARG A 1 89 ? 7.362 -5.330 -13.102 1.00 95.38 89 ARG A O 1
ATOM 712 N N . ALA A 1 90 ? 5.489 -4.481 -12.202 1.00 93.56 90 ALA A N 1
ATOM 713 C CA . ALA A 1 90 ? 4.995 -3.915 -13.456 1.00 93.56 90 ALA A CA 1
ATOM 714 C C . ALA A 1 90 ? 5.904 -2.786 -13.972 1.00 93.56 90 ALA A C 1
ATOM 716 O O . ALA A 1 90 ? 6.194 -2.714 -15.163 1.00 93.56 90 ALA A O 1
ATOM 717 N N . HIS A 1 91 ? 6.409 -1.942 -13.071 1.00 94.69 91 HIS A N 1
ATOM 718 C CA . HIS A 1 91 ? 7.316 -0.856 -13.422 1.00 94.69 91 HIS A CA 1
ATOM 719 C C . HIS A 1 91 ? 8.660 -1.377 -13.947 1.00 94.69 91 HIS A C 1
ATOM 721 O O . HIS A 1 91 ? 9.170 -0.858 -14.934 1.00 94.69 91 HIS A O 1
ATOM 727 N N . GLN A 1 92 ? 9.206 -2.443 -13.353 1.00 93.88 92 GLN A N 1
ATOM 728 C CA . GLN A 1 92 ? 10.428 -3.080 -13.856 1.00 93.88 92 GLN A CA 1
ATOM 729 C C . GLN A 1 92 ? 10.268 -3.592 -15.294 1.00 93.88 92 GLN A C 1
ATOM 731 O O . GLN A 1 92 ? 11.172 -3.398 -16.104 1.00 93.88 92 GLN A O 1
ATOM 736 N N . ALA A 1 93 ? 9.115 -4.175 -15.638 1.00 92.00 93 ALA A N 1
ATOM 737 C CA . ALA A 1 93 ? 8.838 -4.612 -17.007 1.00 92.00 93 ALA A CA 1
ATOM 738 C C . ALA A 1 93 ? 8.815 -3.431 -17.996 1.00 92.00 93 ALA A C 1
ATOM 740 O O . ALA A 1 93 ? 9.456 -3.495 -19.043 1.00 92.00 93 ALA A O 1
ATOM 741 N N . GLN A 1 94 ? 8.169 -2.319 -17.627 1.00 93.44 94 GLN A N 1
ATOM 742 C CA . GLN A 1 94 ? 8.139 -1.109 -18.459 1.00 93.44 94 GLN A CA 1
ATOM 743 C C . GLN A 1 94 ? 9.526 -0.485 -18.647 1.00 93.44 94 GLN A C 1
ATOM 745 O O . GLN A 1 94 ? 9.845 0.014 -19.723 1.00 93.44 94 GLN A O 1
ATOM 750 N N . VAL A 1 95 ? 10.374 -0.506 -17.614 1.00 95.25 95 VAL A N 1
ATOM 751 C CA . VAL A 1 95 ? 11.739 0.030 -17.713 1.00 95.25 95 VAL A CA 1
ATOM 752 C C . VAL A 1 95 ? 12.578 -0.781 -18.703 1.00 95.25 95 VAL A C 1
ATOM 754 O O . VAL A 1 95 ? 13.336 -0.186 -19.468 1.00 95.25 95 VAL A O 1
ATOM 757 N N . LEU A 1 96 ? 12.422 -2.108 -18.731 1.00 94.56 96 LEU A N 1
ATOM 758 C CA . LEU A 1 96 ? 13.107 -2.969 -19.701 1.00 94.56 96 LEU A CA 1
ATOM 759 C C . LEU A 1 96 ? 12.646 -2.691 -21.138 1.00 94.56 96 LEU A C 1
ATOM 761 O O . LEU A 1 96 ? 13.484 -2.587 -22.029 1.00 94.56 96 LEU A O 1
ATOM 765 N N . GLU A 1 97 ? 11.344 -2.498 -21.347 1.00 93.81 97 GLU A N 1
ATOM 766 C CA . GLU A 1 97 ? 10.775 -2.154 -22.657 1.00 93.81 97 GLU A CA 1
ATOM 767 C C . GLU A 1 97 ? 11.252 -0.776 -23.147 1.00 93.81 97 GLU A C 1
ATOM 769 O O . GLU A 1 97 ? 11.692 -0.614 -24.284 1.00 93.81 97 GLU A O 1
ATOM 774 N N . ILE A 1 98 ? 11.270 0.232 -22.269 1.00 94.75 98 ILE A N 1
ATOM 775 C CA . ILE A 1 98 ? 11.810 1.555 -22.614 1.00 94.75 98 ILE A CA 1
ATOM 776 C C . ILE A 1 98 ? 13.310 1.462 -22.925 1.00 94.75 98 ILE A C 1
ATOM 778 O O . ILE A 1 98 ? 13.798 2.150 -23.824 1.00 94.75 98 ILE A O 1
ATOM 782 N N . ALA A 1 99 ? 14.057 0.633 -22.193 1.00 95.44 99 ALA A N 1
ATOM 783 C CA . ALA A 1 99 ? 15.476 0.425 -22.448 1.00 95.44 99 ALA A CA 1
ATOM 784 C C . ALA A 1 99 ? 15.723 -0.239 -23.814 1.00 95.44 99 ALA A C 1
ATOM 786 O O . ALA A 1 99 ? 16.612 0.216 -24.537 1.00 95.44 99 ALA A O 1
ATOM 787 N N . SER A 1 100 ? 14.925 -1.241 -24.207 1.00 93.75 100 SER A N 1
ATOM 788 C CA . SER A 1 100 ? 15.055 -1.883 -25.522 1.00 93.75 100 SER A CA 1
ATOM 789 C C . SER A 1 100 ? 14.692 -0.931 -26.661 1.00 93.75 100 SER A C 1
ATOM 791 O O . SER A 1 100 ? 15.470 -0.800 -27.601 1.00 93.75 100 SER A O 1
ATOM 793 N N . LEU A 1 101 ? 13.599 -0.169 -26.533 1.00 93.44 101 LEU A N 1
ATOM 794 C CA . LEU A 1 101 ? 13.207 0.835 -27.532 1.00 93.44 101 LEU A CA 1
ATOM 795 C C . LEU A 1 101 ? 14.275 1.925 -27.706 1.00 93.44 101 LEU A C 1
ATOM 797 O O . LEU A 1 101 ? 14.551 2.381 -28.816 1.00 93.44 101 LEU A O 1
ATOM 801 N N . ARG A 1 102 ? 14.925 2.347 -26.614 1.00 96.50 102 ARG A N 1
ATOM 802 C CA . ARG A 1 102 ? 16.044 3.301 -26.684 1.00 96.50 102 ARG A CA 1
ATOM 803 C C . ARG A 1 102 ? 17.264 2.710 -27.386 1.00 96.50 102 ARG A C 1
ATOM 805 O O . ARG A 1 102 ? 17.933 3.442 -28.114 1.00 96.50 102 ARG A O 1
ATOM 812 N N . ALA A 1 103 ? 17.554 1.429 -27.172 1.00 92.62 103 ALA A N 1
ATOM 813 C CA . ALA A 1 103 ? 18.644 0.739 -27.855 1.00 92.62 103 ALA A CA 1
ATOM 814 C C . ALA A 1 103 ? 18.366 0.601 -29.362 1.00 92.62 103 ALA A C 1
ATOM 816 O O . ALA A 1 103 ? 19.253 0.875 -30.169 1.00 92.62 103 ALA A O 1
ATOM 817 N N . GLU A 1 104 ? 17.130 0.270 -29.742 1.00 93.38 104 GLU A N 1
ATOM 818 C CA . GLU A 1 104 ? 16.691 0.205 -31.141 1.00 93.38 104 GLU A CA 1
ATOM 819 C C . GLU A 1 104 ? 16.812 1.569 -31.831 1.00 93.38 104 GLU A C 1
ATOM 821 O O . GLU A 1 104 ? 17.476 1.684 -32.860 1.00 93.38 104 GLU A O 1
ATOM 826 N N . LEU A 1 105 ? 16.296 2.636 -31.211 1.00 93.62 105 LEU A N 1
ATOM 827 C CA . LEU A 1 105 ? 16.436 4.000 -31.735 1.00 93.62 105 LEU A CA 1
ATOM 828 C C . LEU A 1 105 ? 17.901 4.447 -31.850 1.00 93.62 105 LEU A C 1
ATOM 830 O O . LEU A 1 105 ? 18.251 5.198 -32.763 1.00 93.62 105 LEU A O 1
ATOM 834 N N . ALA A 1 106 ? 18.768 4.027 -30.925 1.00 92.62 106 ALA A N 1
ATOM 835 C CA . ALA A 1 106 ? 20.196 4.316 -31.008 1.00 92.62 106 ALA A CA 1
ATOM 836 C C . ALA A 1 106 ? 20.842 3.589 -32.197 1.00 92.62 106 ALA A C 1
ATOM 838 O O . ALA A 1 106 ? 21.583 4.215 -32.953 1.00 92.62 106 ALA A O 1
ATOM 839 N N . ALA A 1 107 ? 20.510 2.313 -32.408 1.00 88.19 107 ALA A N 1
ATOM 840 C CA . ALA A 1 107 ? 20.998 1.538 -33.544 1.00 88.19 107 ALA A CA 1
ATOM 841 C C . ALA A 1 107 ? 20.540 2.136 -34.883 1.00 88.19 107 ALA A C 1
ATOM 843 O O . ALA A 1 107 ? 21.359 2.308 -35.787 1.00 88.19 107 ALA A O 1
ATOM 844 N N . GLU A 1 108 ? 19.269 2.536 -34.996 1.00 88.56 108 GLU A N 1
ATOM 845 C CA . GLU A 1 108 ? 18.752 3.213 -36.190 1.00 88.56 108 GLU A CA 1
ATOM 846 C C . GLU A 1 108 ? 19.479 4.529 -36.475 1.00 88.56 108 GLU A C 1
ATOM 848 O O . GLU A 1 108 ? 19.790 4.835 -37.628 1.00 88.56 108 GLU A O 1
ATOM 853 N N . ARG A 1 109 ? 19.777 5.318 -35.435 1.00 88.38 109 ARG A N 1
ATOM 854 C CA . ARG A 1 109 ? 20.534 6.568 -35.585 1.00 88.38 109 ARG A CA 1
ATOM 855 C C . ARG A 1 109 ? 21.955 6.320 -36.062 1.00 88.38 109 ARG A C 1
ATOM 857 O O . ARG A 1 109 ? 22.422 7.080 -36.905 1.00 88.38 109 ARG A O 1
ATOM 864 N N . THR A 1 110 ? 22.622 5.281 -35.565 1.00 89.06 110 THR A N 1
ATOM 865 C CA . THR A 1 110 ? 23.960 4.907 -36.038 1.00 89.06 110 THR A CA 1
ATOM 866 C C . THR A 1 110 ? 23.921 4.529 -37.514 1.00 89.06 110 THR A C 1
ATOM 868 O O . THR A 1 110 ? 24.662 5.115 -38.296 1.00 89.06 110 THR A O 1
ATOM 871 N N . VAL A 1 111 ? 22.995 3.653 -37.922 1.00 84.12 111 VAL A N 1
ATOM 872 C CA . VAL A 1 111 ? 22.847 3.246 -39.332 1.00 84.12 111 VAL A CA 1
ATOM 873 C C . VAL A 1 111 ? 22.517 4.445 -40.222 1.00 84.12 111 VAL A C 1
ATOM 875 O O . VAL A 1 111 ? 23.126 4.629 -41.273 1.00 84.12 111 VAL A O 1
ATOM 878 N N . ARG A 1 112 ? 21.591 5.315 -39.801 1.00 83.44 112 ARG A N 1
ATOM 879 C CA . ARG A 1 112 ? 21.257 6.536 -40.550 1.00 83.44 112 ARG A CA 1
ATOM 880 C C . ARG A 1 112 ? 22.441 7.503 -40.629 1.00 83.44 112 ARG A C 1
ATOM 882 O O . ARG A 1 112 ? 22.628 8.140 -41.661 1.00 83.44 112 ARG A O 1
ATOM 889 N N . GLY A 1 113 ? 23.237 7.606 -39.566 1.00 88.44 113 GLY A N 1
ATOM 890 C CA . GLY A 1 113 ? 24.467 8.394 -39.541 1.00 88.44 113 GLY A CA 1
ATOM 891 C C . GLY A 1 113 ? 25.515 7.862 -40.520 1.00 88.44 113 GLY A C 1
ATOM 892 O O . GLY A 1 113 ? 26.071 8.638 -41.290 1.00 88.44 113 GLY A O 1
ATOM 893 N N . GLU A 1 114 ? 25.732 6.547 -40.549 1.00 80.06 114 GLU A N 1
ATOM 894 C CA . GLU A 1 114 ? 26.646 5.884 -41.489 1.00 80.06 114 GLU A CA 1
ATOM 895 C C . GLU A 1 114 ? 26.194 6.051 -42.945 1.00 80.06 114 GLU A C 1
ATOM 897 O O . GLU A 1 114 ? 27.009 6.386 -43.804 1.00 80.06 114 GLU A O 1
ATOM 902 N N . LEU A 1 115 ? 24.894 5.905 -43.218 1.00 79.31 115 LEU A N 1
ATOM 903 C CA . LEU A 1 115 ? 24.324 6.154 -44.545 1.00 79.31 115 LEU A CA 1
ATOM 904 C C . LEU A 1 115 ? 24.502 7.616 -44.973 1.00 79.31 115 LEU A C 1
ATOM 906 O O . LEU A 1 115 ? 24.921 7.874 -46.099 1.00 79.31 115 LEU A O 1
ATOM 910 N N . GLY A 1 116 ? 24.253 8.570 -44.072 1.00 83.94 116 GLY A N 1
ATOM 911 C CA . GLY A 1 116 ? 24.464 9.992 -44.350 1.00 83.94 116 GLY A CA 1
ATOM 912 C C . GLY A 1 116 ? 25.934 10.335 -44.621 1.00 83.94 116 GLY A C 1
ATOM 913 O O . GLY A 1 116 ? 26.233 11.131 -45.511 1.00 83.94 116 GLY A O 1
ATOM 914 N N . LEU A 1 117 ? 26.870 9.704 -43.903 1.00 80.69 117 LEU A N 1
ATOM 915 C CA . LEU A 1 117 ? 28.309 9.842 -44.152 1.00 80.69 117 LEU A CA 1
ATOM 916 C C . LEU A 1 117 ? 28.718 9.225 -45.494 1.00 80.69 117 LEU A C 1
ATOM 918 O O . LEU A 1 117 ? 29.512 9.824 -46.223 1.00 80.69 117 LEU A O 1
ATOM 922 N N . ALA A 1 118 ? 28.171 8.060 -45.848 1.00 76.19 118 ALA A N 1
ATOM 923 C CA . ALA A 1 118 ? 28.403 7.433 -47.145 1.00 76.19 118 ALA A CA 1
ATOM 924 C C . ALA A 1 118 ? 27.891 8.319 -48.293 1.00 76.19 118 ALA A C 1
ATOM 926 O O . ALA A 1 118 ? 28.614 8.538 -49.265 1.00 76.19 118 ALA A O 1
ATOM 927 N N . GLU A 1 119 ? 26.698 8.902 -48.151 1.00 76.88 119 GLU A N 1
ATOM 928 C CA . GLU A 1 119 ? 26.114 9.823 -49.131 1.00 76.88 119 GLU A CA 1
ATOM 929 C C . GLU A 1 119 ? 26.957 11.099 -49.292 1.00 76.88 119 GLU A C 1
ATOM 931 O O . GLU A 1 119 ? 27.294 11.488 -50.413 1.00 76.88 119 GLU A O 1
ATOM 936 N N . GLN A 1 120 ? 27.398 11.710 -48.184 1.00 80.00 120 GLN A N 1
ATOM 937 C CA . GLN A 1 120 ? 28.306 12.863 -48.230 1.00 80.00 120 GLN A CA 1
ATOM 938 C C . GLN A 1 120 ? 29.644 12.516 -48.891 1.00 80.00 120 GLN A C 1
ATOM 940 O O . GLN A 1 120 ? 30.162 13.286 -49.702 1.00 80.00 120 GLN A O 1
ATOM 945 N N . THR A 1 121 ? 30.198 11.342 -48.587 1.00 78.50 121 THR A N 1
ATOM 946 C CA . THR A 1 121 ? 31.467 10.879 -49.160 1.00 78.50 121 THR A CA 1
ATOM 947 C C . THR A 1 121 ? 31.331 10.641 -50.665 1.00 78.50 121 THR A C 1
ATOM 949 O O . THR A 1 121 ? 32.195 11.073 -51.433 1.00 78.50 121 THR A O 1
ATOM 952 N N . ALA A 1 122 ? 30.219 10.044 -51.106 1.00 75.38 122 ALA A N 1
ATOM 953 C CA . ALA A 1 122 ? 29.901 9.854 -52.518 1.00 75.38 122 ALA A CA 1
ATOM 954 C C . ALA A 1 122 ? 29.771 11.194 -53.260 1.00 75.38 122 ALA A C 1
ATOM 956 O O . ALA A 1 122 ? 30.335 11.341 -54.346 1.00 75.38 122 ALA A O 1
ATOM 957 N N . LEU A 1 123 ? 29.116 12.197 -52.663 1.00 80.25 123 LEU A N 1
ATOM 958 C CA . LEU A 1 123 ? 29.012 13.547 -53.232 1.00 80.25 123 LEU A CA 1
ATOM 959 C C . LEU A 1 123 ? 30.388 14.214 -53.401 1.00 80.25 123 LEU A C 1
ATOM 961 O O . LEU A 1 123 ? 30.688 14.755 -54.469 1.00 80.25 123 LEU A O 1
ATOM 965 N N . VAL A 1 124 ? 31.257 14.134 -52.388 1.00 83.88 124 VAL A N 1
ATOM 966 C CA . VAL A 1 124 ? 32.621 14.695 -52.447 1.00 83.88 124 VAL A CA 1
ATOM 967 C C . VAL A 1 124 ? 33.469 13.993 -53.512 1.00 83.88 124 VAL A C 1
ATOM 969 O O . VAL A 1 124 ? 34.151 14.655 -54.300 1.00 83.88 124 VAL A O 1
ATOM 972 N N . LEU A 1 125 ? 33.415 12.659 -53.576 1.00 80.62 125 LEU A N 1
ATOM 973 C CA . LEU A 1 125 ? 34.095 11.865 -54.605 1.00 80.62 125 LEU A CA 1
ATOM 974 C C . LEU A 1 125 ? 33.590 12.212 -56.004 1.00 80.62 125 LEU A C 1
ATOM 976 O O . LEU A 1 125 ? 34.399 12.433 -56.905 1.00 80.62 125 LEU A O 1
ATOM 980 N N . HIS A 1 126 ? 32.274 12.334 -56.183 1.00 75.31 126 HIS A N 1
ATOM 981 C CA . HIS A 1 126 ? 31.681 12.723 -57.457 1.00 75.31 126 HIS A CA 1
ATOM 982 C C . HIS A 1 126 ? 32.188 14.099 -57.919 1.00 75.31 126 HIS A C 1
ATOM 984 O O . HIS A 1 126 ? 32.503 14.267 -59.100 1.00 75.31 126 HIS A O 1
ATOM 990 N N . GLY A 1 127 ? 32.335 15.063 -57.001 1.00 83.56 127 GLY A N 1
ATOM 991 C CA . GLY A 1 127 ? 32.925 16.378 -57.276 1.00 83.56 127 GLY A CA 1
ATOM 992 C C . GLY A 1 127 ? 34.408 16.316 -57.663 1.00 83.56 127 GLY A C 1
ATOM 993 O O . GLY A 1 127 ? 34.820 16.946 -58.637 1.00 83.56 127 GLY A O 1
ATOM 994 N N . ARG A 1 128 ? 35.215 15.506 -56.965 1.00 86.44 128 ARG A N 1
ATOM 995 C CA . ARG A 1 128 ? 36.647 15.328 -57.285 1.00 86.44 128 ARG A CA 1
ATOM 996 C C . ARG A 1 128 ? 36.867 14.646 -58.634 1.00 86.44 128 ARG A C 1
ATOM 998 O O . ARG A 1 128 ? 37.692 15.102 -59.420 1.00 86.44 128 ARG A O 1
ATOM 1005 N N . LEU A 1 129 ? 36.106 13.593 -58.928 1.00 81.50 129 LEU A N 1
ATOM 1006 C CA . LEU A 1 129 ? 36.165 12.904 -60.221 1.00 81.50 129 LEU A CA 1
ATOM 1007 C C . LEU A 1 129 ? 35.681 13.815 -61.361 1.00 81.50 129 LEU A C 1
ATOM 1009 O O . LEU A 1 129 ? 36.178 13.708 -62.481 1.00 81.50 129 LEU A O 1
ATOM 1013 N N . ALA A 1 130 ? 34.754 14.740 -61.081 1.00 81.56 130 ALA A N 1
ATOM 1014 C CA . ALA A 1 130 ? 34.370 15.791 -62.022 1.00 81.56 130 ALA A CA 1
ATOM 1015 C C . ALA A 1 130 ? 35.512 16.751 -62.336 1.00 81.56 130 ALA A C 1
ATOM 1017 O O . ALA A 1 130 ? 35.796 16.989 -63.508 1.00 81.56 130 ALA A O 1
ATOM 1018 N N . ALA A 1 131 ? 36.187 17.250 -61.302 1.00 86.88 131 ALA A N 1
ATOM 1019 C CA . ALA A 1 131 ? 37.327 18.146 -61.456 1.00 86.88 131 ALA A CA 1
ATOM 1020 C C . ALA A 1 131 ? 38.505 17.482 -62.195 1.00 86.88 131 ALA A C 1
ATOM 1022 O O . ALA A 1 131 ? 39.235 18.158 -62.910 1.00 86.88 131 ALA A O 1
ATOM 1023 N N . ALA A 1 132 ? 38.655 16.158 -62.081 1.00 86.62 132 ALA A N 1
ATOM 1024 C CA . ALA A 1 132 ? 39.671 15.382 -62.795 1.00 86.62 132 ALA A CA 1
ATOM 1025 C C . ALA A 1 132 ? 39.370 15.158 -64.295 1.00 86.62 132 ALA A C 1
ATOM 1027 O O . ALA A 1 132 ? 40.150 14.499 -64.978 1.00 86.62 132 ALA A O 1
ATOM 1028 N N . GLY A 1 133 ? 38.244 15.660 -64.821 1.00 90.50 133 GLY A N 1
ATOM 1029 C CA . GLY A 1 133 ? 37.897 15.542 -66.243 1.00 90.50 133 GLY A CA 1
ATOM 1030 C C . GLY A 1 133 ? 37.427 14.148 -66.675 1.00 90.50 133 GLY A C 1
ATOM 1031 O O . GLY A 1 133 ? 37.346 13.868 -67.870 1.00 90.50 133 GLY A O 1
ATOM 1032 N N . LEU A 1 134 ? 37.095 13.261 -65.729 1.00 83.62 134 LEU A N 1
ATOM 1033 C CA . LEU A 1 134 ? 36.601 11.921 -66.047 1.00 83.62 134 LEU A CA 1
ATOM 1034 C C . LEU A 1 134 ? 35.223 11.986 -66.709 1.00 83.62 134 LEU A C 1
ATOM 1036 O O . LEU A 1 134 ? 34.303 12.644 -66.205 1.00 83.62 134 LEU A O 1
ATOM 1040 N N . ASN A 1 135 ? 35.073 11.235 -67.803 1.00 86.31 135 ASN A N 1
ATOM 1041 C CA . ASN A 1 135 ? 33.807 11.070 -68.511 1.00 86.31 135 ASN A CA 1
ATOM 1042 C C . ASN A 1 135 ? 32.702 10.569 -67.545 1.00 86.31 135 ASN A C 1
ATOM 1044 O O . ASN A 1 135 ? 32.980 9.699 -66.710 1.00 86.31 135 ASN A O 1
ATOM 1048 N N . PRO A 1 136 ? 31.455 11.075 -67.647 1.00 79.75 136 PRO A N 1
ATOM 1049 C CA . PRO A 1 136 ? 30.345 10.697 -66.765 1.00 79.75 136 PRO A CA 1
ATOM 1050 C C . PRO A 1 136 ? 30.103 9.187 -66.664 1.00 79.75 136 PRO A C 1
ATOM 1052 O O . PRO A 1 136 ? 29.792 8.685 -65.586 1.00 79.75 136 PRO A O 1
ATOM 1055 N N . THR A 1 137 ? 30.291 8.455 -67.764 1.00 80.69 137 THR A N 1
ATOM 1056 C CA . THR A 1 137 ? 30.081 7.003 -67.821 1.00 80.69 137 THR A CA 1
ATOM 1057 C C . THR A 1 137 ? 31.112 6.266 -66.972 1.00 80.69 137 THR A C 1
ATOM 1059 O O . THR A 1 137 ? 30.750 5.431 -66.151 1.00 80.69 137 THR A O 1
ATOM 1062 N N . VAL A 1 138 ? 32.391 6.641 -67.089 1.00 77.94 138 VAL A N 1
ATOM 1063 C CA . VAL A 1 138 ? 33.487 6.055 -66.295 1.00 77.94 138 VAL A CA 1
ATOM 1064 C C . VAL A 1 138 ? 33.320 6.390 -64.812 1.00 77.94 138 VAL A C 1
ATOM 1066 O O . VAL A 1 138 ? 33.552 5.546 -63.950 1.00 77.94 138 VAL A O 1
ATOM 1069 N N . ARG A 1 139 ? 32.854 7.608 -64.508 1.00 76.00 139 ARG A N 1
ATOM 1070 C CA . ARG A 1 139 ? 32.560 8.043 -63.139 1.00 76.00 139 ARG A CA 1
ATOM 1071 C C . ARG A 1 139 ? 31.455 7.208 -62.496 1.00 76.00 139 ARG A C 1
ATOM 1073 O O . ARG A 1 139 ? 31.603 6.811 -61.345 1.00 76.00 139 ARG A O 1
ATOM 1080 N N . ARG A 1 140 ? 30.380 6.928 -63.239 1.00 74.94 140 ARG A N 1
ATOM 1081 C CA . ARG A 1 140 ? 29.258 6.107 -62.770 1.00 74.94 140 ARG A CA 1
ATOM 1082 C C . ARG A 1 140 ? 29.701 4.676 -62.481 1.00 74.94 140 ARG A C 1
ATOM 1084 O O . ARG A 1 140 ? 29.506 4.216 -61.367 1.00 74.94 140 ARG A O 1
ATOM 1091 N N . THR A 1 141 ? 30.401 4.031 -63.414 1.00 79.50 141 THR A N 1
ATOM 1092 C CA . THR A 1 141 ? 30.912 2.663 -63.220 1.00 79.50 141 THR A CA 1
ATOM 1093 C C . THR A 1 141 ? 31.857 2.560 -62.018 1.00 79.50 141 THR A C 1
ATOM 1095 O O . THR A 1 141 ? 31.789 1.598 -61.258 1.00 79.50 141 THR A O 1
ATOM 1098 N N . TYR A 1 142 ? 32.717 3.563 -61.808 1.00 74.38 142 TYR A N 1
ATOM 1099 C CA . TYR A 1 142 ? 33.623 3.596 -60.659 1.00 74.38 142 TYR A CA 1
ATOM 1100 C C . TYR A 1 142 ? 32.869 3.753 -59.329 1.00 74.38 142 TYR A C 1
ATOM 1102 O O . TYR A 1 142 ? 33.154 3.040 -58.369 1.00 74.38 142 TYR A O 1
ATOM 1110 N N . LEU A 1 143 ? 31.868 4.636 -59.272 1.00 69.88 143 LEU A N 1
ATOM 1111 C CA . LEU A 1 143 ? 31.035 4.819 -58.079 1.00 69.88 143 LEU A CA 1
ATOM 1112 C C . LEU A 1 143 ? 30.163 3.589 -57.783 1.00 69.88 143 LEU A C 1
ATOM 1114 O O . LEU A 1 143 ? 30.091 3.175 -56.628 1.00 69.88 143 LEU A O 1
ATOM 1118 N N . ASP A 1 144 ? 29.585 2.958 -58.806 1.00 70.69 144 ASP A N 1
ATOM 1119 C CA . ASP A 1 144 ? 28.799 1.727 -58.661 1.00 70.69 144 ASP A CA 1
ATOM 1120 C C . ASP A 1 144 ? 29.670 0.574 -58.119 1.00 70.69 144 ASP A C 1
ATOM 1122 O O . ASP A 1 144 ? 29.234 -0.187 -57.255 1.00 70.69 144 ASP A O 1
ATOM 1126 N N . SER A 1 145 ? 30.941 0.494 -58.538 1.00 70.69 145 SER A N 1
ATOM 1127 C CA . SER A 1 145 ? 31.901 -0.496 -58.018 1.00 70.69 145 SER A CA 1
ATOM 1128 C C . SER A 1 145 ? 32.303 -0.271 -56.552 1.00 70.69 145 SER A C 1
ATOM 1130 O O . SER A 1 145 ? 32.641 -1.224 -55.852 1.00 70.69 145 SER A O 1
ATOM 1132 N N . LEU A 1 146 ? 32.225 0.974 -56.066 1.00 62.94 146 LEU A N 1
ATOM 1133 C CA . LEU A 1 146 ? 32.514 1.344 -54.675 1.00 62.94 146 LEU A CA 1
ATOM 1134 C C . LEU A 1 146 ? 31.292 1.203 -53.749 1.00 62.94 146 LEU A C 1
ATOM 1136 O O . LEU A 1 146 ? 31.466 1.041 -52.542 1.00 62.94 146 LEU A O 1
ATOM 1140 N N . ALA A 1 147 ? 30.070 1.250 -54.289 1.00 55.50 147 ALA A N 1
ATOM 1141 C CA . ALA A 1 147 ? 28.824 1.185 -53.519 1.00 55.50 147 ALA A CA 1
ATOM 1142 C C . ALA A 1 147 ? 28.396 -0.248 -53.133 1.00 55.50 147 ALA A C 1
ATOM 1144 O O . ALA A 1 147 ? 27.780 -0.445 -52.085 1.00 55.50 147 ALA A O 1
ATOM 1145 N N . LEU A 1 148 ? 28.750 -1.255 -53.939 1.00 51.50 148 LEU A N 1
ATOM 1146 C CA . LEU A 1 148 ? 28.365 -2.663 -53.740 1.00 51.50 148 LEU A CA 1
ATOM 1147 C C . LEU A 1 148 ? 28.910 -3.329 -52.453 1.00 51.50 148 LEU A C 1
ATOM 1149 O O . LEU A 1 148 ? 28.128 -3.965 -51.749 1.00 51.50 148 LEU A O 1
ATOM 1153 N N . PRO A 1 149 ? 30.193 -3.183 -52.066 1.00 51.91 149 PRO A N 1
ATOM 1154 C CA . PRO A 1 149 ? 30.716 -3.895 -50.896 1.00 51.91 149 PRO A CA 1
ATOM 1155 C C . PRO A 1 149 ? 30.241 -3.318 -49.550 1.00 51.91 149 PRO A C 1
ATOM 1157 O O . PRO A 1 149 ? 30.236 -4.028 -48.545 1.00 51.91 149 PRO A O 1
ATOM 1160 N N . ILE A 1 150 ? 29.810 -2.051 -49.515 1.00 52.22 150 ILE A N 1
ATOM 1161 C CA . ILE A 1 150 ? 29.354 -1.380 -48.285 1.00 52.22 150 ILE A CA 1
ATOM 1162 C C . ILE A 1 150 ? 27.934 -1.832 -47.901 1.00 52.22 150 ILE A C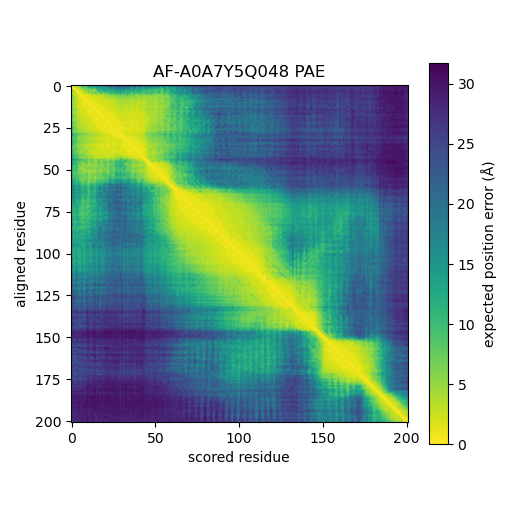 1
ATOM 1164 O O . ILE A 1 150 ? 27.630 -1.958 -46.715 1.00 52.22 150 ILE A O 1
ATOM 1168 N N . GLN A 1 151 ? 27.071 -2.133 -48.879 1.00 57.84 151 GLN A N 1
ATOM 1169 C CA . GLN A 1 151 ? 25.695 -2.558 -48.602 1.00 57.84 151 GLN A CA 1
ATOM 1170 C C . GLN A 1 151 ? 25.592 -4.007 -48.106 1.00 57.84 151 GLN A C 1
ATOM 1172 O O . GLN A 1 151 ? 24.809 -4.272 -47.193 1.00 57.84 151 GLN A O 1
ATOM 1177 N N . ASP A 1 152 ? 26.392 -4.935 -48.637 1.00 60.00 152 ASP A N 1
ATOM 1178 C CA . ASP A 1 152 ? 26.267 -6.353 -48.272 1.00 60.00 152 ASP A CA 1
ATOM 1179 C C . ASP A 1 152 ? 26.828 -6.665 -46.877 1.00 60.00 152 ASP A C 1
ATOM 1181 O O . ASP A 1 152 ? 26.187 -7.374 -46.098 1.00 60.00 152 ASP A O 1
ATOM 1185 N N . GLY A 1 153 ? 27.978 -6.088 -46.510 1.00 64.44 153 GLY A N 1
ATOM 1186 C CA . GLY A 1 153 ? 28.583 -6.309 -45.192 1.00 64.44 153 GLY A CA 1
ATOM 1187 C C . GLY A 1 153 ? 27.741 -5.739 -44.046 1.00 64.44 153 GLY A C 1
ATOM 1188 O O . GLY A 1 153 ? 27.476 -6.427 -43.058 1.00 64.44 153 GLY A O 1
ATOM 1189 N N . ALA A 1 154 ? 27.255 -4.503 -44.200 1.00 61.22 154 ALA A N 1
ATOM 1190 C CA . ALA A 1 154 ? 26.411 -3.854 -43.199 1.00 61.22 154 ALA A CA 1
ATOM 1191 C C . ALA A 1 154 ? 25.061 -4.572 -43.033 1.00 61.22 154 ALA A C 1
ATOM 1193 O O . ALA A 1 154 ? 24.576 -4.740 -41.911 1.00 61.22 154 ALA A O 1
ATOM 1194 N N . ARG A 1 155 ? 24.481 -5.064 -44.136 1.00 62.38 155 ARG A N 1
ATOM 1195 C CA . ARG A 1 155 ? 23.229 -5.829 -44.115 1.00 62.38 155 ARG A CA 1
ATOM 1196 C C . ARG A 1 155 ? 23.384 -7.170 -43.401 1.00 62.38 155 ARG A C 1
ATOM 1198 O O . ARG A 1 155 ? 22.541 -7.499 -42.570 1.00 62.38 155 ARG A O 1
ATOM 1205 N N . GLN A 1 156 ? 24.443 -7.929 -43.688 1.00 73.50 156 GLN A N 1
ATOM 1206 C CA . GLN A 1 156 ? 24.701 -9.210 -43.014 1.00 73.50 156 GLN A CA 1
ATOM 1207 C C . GLN A 1 156 ? 24.936 -9.014 -41.514 1.00 73.50 156 GLN A C 1
ATOM 1209 O O . GLN A 1 156 ? 24.326 -9.703 -40.698 1.00 73.50 156 GLN A O 1
ATOM 1214 N N . HIS A 1 157 ? 25.731 -8.008 -41.143 1.00 69.19 157 HIS A N 1
ATOM 1215 C CA . HIS A 1 157 ? 25.994 -7.696 -39.742 1.00 69.19 157 HIS A CA 1
ATOM 1216 C C . HIS A 1 157 ? 24.728 -7.251 -38.983 1.00 69.19 157 HIS A C 1
ATOM 1218 O O . HIS A 1 157 ? 24.538 -7.591 -37.813 1.00 69.19 157 HIS A O 1
ATOM 1224 N N . TRP A 1 158 ? 23.826 -6.517 -39.641 1.00 70.56 158 TRP A N 1
ATOM 1225 C CA . TRP A 1 158 ? 22.523 -6.170 -39.072 1.00 70.56 158 TRP A CA 1
ATOM 1226 C C . TRP A 1 158 ? 21.630 -7.407 -38.882 1.00 70.56 158 TRP A C 1
ATOM 1228 O O . TRP A 1 158 ? 21.088 -7.601 -37.794 1.00 70.56 158 TRP A O 1
ATOM 1238 N N . LEU A 1 159 ? 21.536 -8.284 -39.889 1.00 71.94 159 LEU A N 1
ATOM 1239 C CA . LEU A 1 159 ? 20.756 -9.528 -39.809 1.00 71.94 159 LEU A CA 1
ATOM 1240 C C . LEU A 1 159 ? 21.244 -10.448 -38.681 1.00 71.94 159 LEU A C 1
ATOM 1242 O O . LEU A 1 159 ? 20.436 -11.073 -37.993 1.00 71.94 159 LEU A O 1
ATOM 1246 N N . GLU A 1 160 ? 22.555 -10.528 -38.469 1.00 78.31 160 GLU A N 1
ATOM 1247 C CA . GLU A 1 160 ? 23.140 -11.355 -37.416 1.00 78.31 160 GLU A CA 1
ATOM 1248 C C . GLU A 1 160 ? 22.809 -10.825 -36.012 1.00 78.31 160 GLU A C 1
ATOM 1250 O O . GLU A 1 160 ? 22.354 -11.598 -35.164 1.00 78.31 160 GLU A O 1
ATOM 1255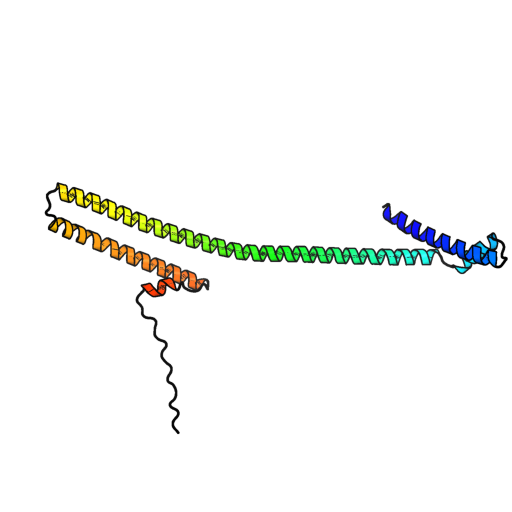 N N . ARG A 1 161 ? 22.885 -9.501 -35.798 1.00 73.56 161 ARG A N 1
ATOM 1256 C CA . ARG A 1 161 ? 22.452 -8.868 -34.538 1.00 73.56 161 ARG A CA 1
ATOM 1257 C C . ARG A 1 161 ? 20.967 -9.074 -34.250 1.00 73.56 161 ARG A C 1
ATOM 1259 O O . ARG A 1 161 ? 20.600 -9.385 -33.118 1.00 73.56 161 ARG A O 1
ATOM 1266 N N . VAL A 1 162 ? 20.113 -8.964 -35.268 1.00 68.94 162 VAL A N 1
ATOM 1267 C CA . VAL A 1 162 ? 18.671 -9.226 -35.128 1.00 68.94 162 VAL A CA 1
ATOM 1268 C C . VAL A 1 162 ? 18.413 -10.678 -34.699 1.00 68.94 162 VAL A C 1
ATOM 1270 O O . VAL A 1 162 ? 17.603 -10.931 -33.803 1.00 68.94 162 VAL A O 1
ATOM 1273 N N . ARG A 1 163 ? 19.140 -11.646 -35.274 1.00 80.94 163 ARG A N 1
ATOM 1274 C CA . ARG A 1 163 ? 19.042 -13.068 -34.891 1.00 80.94 163 ARG A CA 1
ATOM 1275 C C . ARG A 1 163 ? 19.517 -13.333 -33.462 1.00 80.94 163 ARG A C 1
ATOM 1277 O O . ARG A 1 163 ? 18.939 -14.181 -32.783 1.00 80.94 163 ARG A O 1
ATOM 1284 N N . GLU A 1 164 ? 20.570 -12.663 -32.998 1.00 79.00 164 GLU A N 1
ATOM 1285 C CA . GLU A 1 164 ? 21.024 -12.773 -31.603 1.00 79.00 164 GLU A CA 1
ATOM 1286 C C . GLU A 1 164 ? 20.007 -12.189 -30.620 1.00 79.00 164 GLU A C 1
ATOM 1288 O O . GLU A 1 164 ? 19.703 -12.817 -29.605 1.00 79.00 164 GLU A O 1
ATOM 1293 N N . GLN A 1 165 ? 19.411 -11.040 -30.948 1.00 75.12 165 GLN A N 1
ATOM 1294 C CA . GLN A 1 165 ? 18.388 -10.412 -30.113 1.00 75.12 165 GLN A CA 1
ATOM 1295 C C . GLN A 1 165 ? 17.132 -11.293 -29.990 1.00 75.12 165 GLN A C 1
ATOM 1297 O O . GLN A 1 165 ? 16.592 -11.449 -28.895 1.00 75.12 165 GLN A O 1
ATOM 1302 N N . GLN A 1 166 ? 16.705 -11.942 -31.079 1.00 77.31 166 GLN A N 1
ATOM 1303 C CA . GLN A 1 166 ? 15.614 -12.928 -31.061 1.00 77.31 166 GLN A CA 1
ATOM 1304 C C . GLN A 1 166 ? 15.952 -14.144 -30.179 1.00 77.31 166 GLN A C 1
ATOM 1306 O O . GLN A 1 166 ? 15.143 -14.541 -29.338 1.00 77.31 166 GLN A O 1
ATOM 1311 N N . ARG A 1 167 ? 17.177 -14.688 -30.282 1.00 84.31 167 ARG A N 1
ATOM 1312 C CA . ARG A 1 167 ? 17.650 -15.781 -29.407 1.00 84.31 167 ARG A CA 1
ATOM 1313 C C . ARG A 1 167 ? 17.630 -15.389 -27.924 1.00 84.31 167 ARG A C 1
ATOM 1315 O O . ARG A 1 167 ? 17.218 -16.195 -27.092 1.00 84.31 167 ARG A O 1
ATOM 1322 N N . ALA A 1 168 ? 18.018 -14.156 -27.596 1.00 73.81 168 ALA A N 1
ATOM 1323 C CA . ALA A 1 168 ? 17.997 -13.640 -26.227 1.00 73.81 168 ALA A CA 1
ATOM 1324 C C . ALA A 1 168 ? 16.575 -13.418 -25.675 1.00 73.81 168 ALA A C 1
ATOM 1326 O O . ALA A 1 168 ? 16.359 -13.559 -24.477 1.00 73.81 168 ALA A O 1
ATOM 1327 N N . ARG A 1 169 ? 15.590 -13.095 -26.523 1.00 79.88 169 ARG A N 1
ATOM 1328 C CA . ARG A 1 169 ? 14.179 -12.959 -26.108 1.00 79.88 169 ARG A CA 1
ATOM 1329 C C . ARG A 1 169 ? 13.529 -14.310 -25.822 1.00 79.88 169 ARG A C 1
ATOM 1331 O O . ARG A 1 169 ? 12.836 -14.455 -24.815 1.00 79.88 169 ARG A O 1
ATOM 1338 N N . LEU A 1 170 ? 13.802 -15.304 -26.665 1.00 81.44 170 LEU A N 1
ATOM 1339 C CA . LEU A 1 170 ? 13.295 -16.663 -26.472 1.00 81.44 170 LEU A CA 1
ATOM 1340 C C . LEU A 1 170 ? 13.826 -17.293 -25.175 1.00 81.44 170 LEU A C 1
ATOM 1342 O O . LEU A 1 170 ? 13.079 -17.984 -24.486 1.00 81.44 170 LEU A O 1
ATOM 1346 N N . SER A 1 171 ? 15.077 -17.012 -24.788 1.00 82.88 171 SER A N 1
ATOM 1347 C CA . SER A 1 171 ? 15.652 -17.545 -23.543 1.00 82.88 171 SER A CA 1
ATOM 1348 C C . SER A 1 171 ? 15.023 -16.972 -22.264 1.00 82.88 171 SER A C 1
ATOM 1350 O O . SER A 1 171 ? 15.117 -17.606 -21.214 1.00 82.88 171 SER A O 1
ATOM 1352 N N . ILE A 1 172 ? 14.337 -15.825 -22.343 1.00 83.12 172 ILE A N 1
ATOM 1353 C CA . ILE A 1 172 ? 13.597 -15.204 -21.227 1.00 83.12 172 ILE A CA 1
ATOM 1354 C C . ILE A 1 172 ? 12.074 -15.392 -21.328 1.00 83.12 172 ILE A C 1
ATOM 1356 O O . ILE A 1 172 ? 11.324 -14.758 -20.588 1.00 83.12 172 ILE A O 1
ATOM 1360 N N . GLY A 1 173 ? 11.608 -16.274 -22.221 1.00 81.19 173 GLY A N 1
ATOM 1361 C CA . GLY A 1 173 ? 10.193 -16.634 -22.357 1.00 81.19 173 GLY A CA 1
ATOM 1362 C C . GLY A 1 173 ? 9.321 -15.576 -23.041 1.00 81.19 173 GLY A C 1
ATOM 1363 O O . GLY A 1 173 ? 8.098 -15.638 -22.930 1.00 81.19 173 GLY A O 1
ATOM 1364 N N . LEU A 1 174 ? 9.922 -14.603 -23.735 1.00 72.06 174 LEU A N 1
ATOM 1365 C CA . LEU A 1 174 ? 9.187 -13.635 -24.549 1.00 72.06 174 LEU A CA 1
ATOM 1366 C C . LEU A 1 174 ? 8.903 -14.221 -25.933 1.00 72.06 174 LEU A C 1
ATOM 1368 O O . LEU A 1 174 ? 9.758 -14.874 -26.532 1.00 72.06 174 LEU A O 1
ATOM 1372 N N . THR A 1 175 ? 7.712 -13.954 -26.466 1.00 73.94 175 THR A N 1
ATOM 1373 C CA . THR A 1 175 ? 7.350 -14.377 -27.821 1.00 73.94 175 THR A CA 1
ATOM 1374 C C . THR A 1 175 ? 8.160 -13.601 -28.866 1.00 73.94 175 THR A C 1
ATOM 1376 O O . THR A 1 175 ? 8.417 -12.403 -28.671 1.00 73.94 175 THR A O 1
ATOM 1379 N N . PRO A 1 176 ? 8.567 -14.257 -29.966 1.00 69.69 176 PRO A N 1
ATOM 1380 C CA . PRO A 1 176 ? 9.295 -13.608 -31.049 1.00 69.69 176 PRO A CA 1
ATOM 1381 C C . PRO A 1 176 ? 8.430 -12.536 -31.728 1.00 69.69 176 PRO A C 1
ATOM 1383 O O . PRO A 1 176 ? 7.210 -12.672 -31.819 1.00 69.69 176 PRO A O 1
ATOM 1386 N N . ASP A 1 177 ? 9.067 -11.451 -32.176 1.00 63.19 177 ASP A N 1
ATOM 1387 C CA . ASP A 1 177 ? 8.379 -10.352 -32.866 1.00 63.19 177 ASP A CA 1
ATOM 1388 C C . ASP A 1 177 ? 7.905 -10.785 -34.271 1.00 63.19 177 ASP A C 1
ATOM 1390 O O . ASP A 1 177 ? 8.749 -11.142 -35.100 1.00 63.19 177 ASP A O 1
ATOM 1394 N N . PRO A 1 178 ? 6.596 -10.703 -34.588 1.00 57.66 178 PRO A N 1
ATOM 1395 C CA . PRO A 1 178 ? 6.038 -11.194 -35.855 1.00 57.66 178 PRO A CA 1
ATOM 1396 C C . PRO A 1 178 ? 6.468 -10.359 -37.072 1.00 57.66 178 PRO A C 1
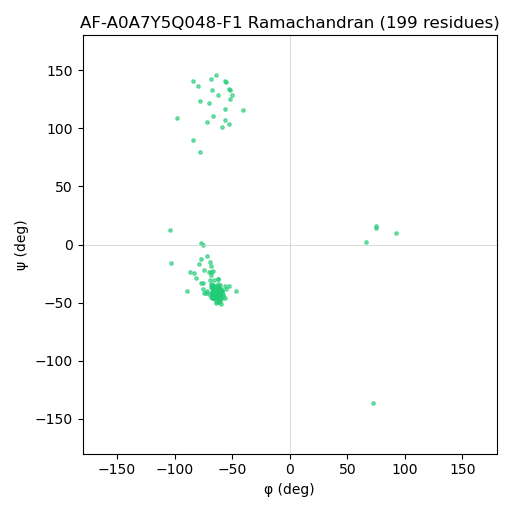ATOM 1398 O O . PRO A 1 178 ? 6.345 -10.791 -38.215 1.00 57.66 178 PRO A O 1
ATOM 1401 N N . VAL A 1 179 ? 7.000 -9.154 -36.848 1.00 52.00 179 VAL A N 1
ATOM 1402 C CA . VAL A 1 179 ? 7.426 -8.234 -37.915 1.00 52.00 179 VAL A CA 1
ATOM 1403 C C . VAL A 1 179 ? 8.678 -8.738 -38.648 1.00 52.00 179 VAL A C 1
ATOM 1405 O O . VAL A 1 179 ? 8.886 -8.397 -39.811 1.00 52.00 179 VAL A O 1
ATOM 1408 N N . ILE A 1 180 ? 9.499 -9.583 -38.013 1.00 54.41 180 ILE A N 1
ATOM 1409 C CA . ILE A 1 180 ? 10.773 -10.047 -38.596 1.00 54.41 180 ILE A CA 1
ATOM 1410 C C . ILE A 1 180 ? 10.570 -11.237 -39.550 1.00 54.41 180 ILE A C 1
ATOM 1412 O O . ILE A 1 180 ? 11.342 -11.415 -40.492 1.00 54.41 180 ILE A O 1
ATOM 1416 N N . GLU A 1 181 ? 9.487 -11.994 -39.377 1.00 49.22 181 GLU A N 1
ATOM 1417 C CA . GLU A 1 181 ? 9.174 -13.191 -40.171 1.00 49.22 181 GLU A CA 1
ATOM 1418 C C . GLU A 1 181 ? 8.824 -12.860 -41.637 1.00 49.22 181 GLU A C 1
ATOM 1420 O O . GLU A 1 181 ? 9.043 -13.663 -42.539 1.00 49.22 181 GLU A O 1
ATOM 1425 N N . LEU A 1 182 ? 8.364 -11.633 -41.911 1.00 50.38 182 LEU A N 1
ATOM 1426 C CA . LEU A 1 182 ? 8.020 -11.184 -43.265 1.00 50.38 182 LEU A CA 1
ATOM 1427 C C . LEU A 1 182 ? 9.237 -10.790 -44.122 1.00 50.38 182 LEU A C 1
ATOM 1429 O O . LEU A 1 182 ? 9.106 -10.700 -45.343 1.00 50.38 182 LEU A O 1
ATOM 1433 N N . GLN A 1 183 ? 10.414 -10.547 -43.529 1.00 48.19 183 GLN A N 1
ATOM 1434 C CA . GLN A 1 183 ? 11.594 -10.072 -44.271 1.00 48.19 183 GLN A CA 1
ATOM 1435 C C . GLN A 1 183 ? 12.657 -11.139 -44.551 1.00 48.19 183 GLN A C 1
ATOM 1437 O O . GLN A 1 183 ? 13.504 -10.923 -45.421 1.00 48.19 183 GLN A O 1
ATOM 1442 N N . THR A 1 184 ? 12.635 -12.290 -43.875 1.00 53.91 184 THR A N 1
ATOM 1443 C CA . THR A 1 184 ? 13.624 -13.359 -44.103 1.00 53.91 184 THR A CA 1
ATOM 1444 C C . THR A 1 184 ? 13.361 -14.178 -45.366 1.00 53.91 184 THR A C 1
ATOM 1446 O O . THR A 1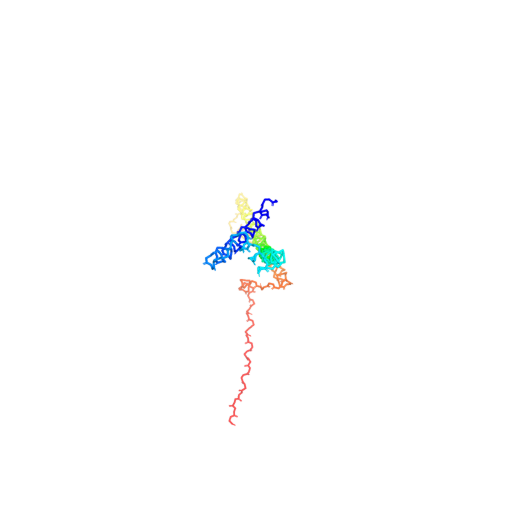 184 ? 14.251 -14.901 -45.802 1.00 53.91 184 THR A O 1
ATOM 1449 N N . GLY A 1 185 ? 12.188 -14.049 -45.998 1.00 50.00 185 GLY A N 1
ATOM 1450 C CA . GLY A 1 185 ? 11.864 -14.742 -47.253 1.00 50.00 185 GLY A CA 1
ATOM 1451 C C . GLY A 1 185 ? 11.767 -16.267 -47.127 1.00 50.00 185 GLY A C 1
ATOM 1452 O O . GLY A 1 185 ? 11.514 -16.950 -48.120 1.00 50.00 185 GLY A O 1
ATOM 1453 N N . GLU A 1 186 ? 11.932 -16.808 -45.920 1.00 49.03 186 GLU A N 1
ATOM 1454 C CA . GLU A 1 186 ? 11.622 -18.195 -45.615 1.00 49.03 186 GLU A CA 1
ATOM 1455 C C . GLU A 1 186 ? 10.100 -18.311 -45.605 1.00 49.03 186 GLU A C 1
ATOM 1457 O O . GLU A 1 186 ? 9.423 -17.791 -44.720 1.00 49.03 186 GLU A O 1
ATOM 1462 N N . ARG A 1 187 ? 9.544 -18.918 -46.661 1.00 45.38 187 ARG A N 1
ATOM 1463 C CA . ARG A 1 187 ? 8.114 -19.230 -46.708 1.00 45.38 187 ARG A CA 1
ATOM 1464 C C . ARG A 1 187 ? 7.753 -19.990 -45.429 1.00 45.38 187 ARG A C 1
ATOM 1466 O O . ARG A 1 187 ? 8.453 -20.957 -45.119 1.00 45.38 187 ARG A O 1
ATOM 1473 N N . PRO A 1 188 ? 6.666 -19.610 -44.736 1.00 48.75 188 PRO A N 1
ATOM 1474 C CA . PRO A 1 188 ? 6.133 -20.411 -43.649 1.00 48.75 188 PRO A CA 1
ATOM 1475 C C . PRO A 1 188 ? 5.986 -21.848 -44.143 1.00 48.75 188 PRO A C 1
ATOM 1477 O O . PRO A 1 188 ? 5.429 -22.070 -45.222 1.00 48.75 188 PRO A O 1
ATOM 1480 N N . LEU A 1 189 ? 6.530 -22.806 -43.393 1.00 56.84 189 LEU A N 1
ATOM 1481 C CA . LEU A 1 189 ? 6.273 -24.220 -43.633 1.00 56.84 189 LEU A CA 1
ATOM 1482 C C . LEU A 1 189 ? 4.755 -24.391 -43.579 1.00 56.84 189 LEU A C 1
ATOM 1484 O O . LEU A 1 189 ? 4.160 -24.246 -42.510 1.00 56.84 189 LEU A O 1
ATOM 1488 N N . GLU A 1 190 ? 4.127 -24.608 -44.739 1.00 55.69 190 GLU A N 1
ATOM 1489 C CA . GLU A 1 190 ? 2.698 -24.884 -44.784 1.00 55.69 190 GLU A CA 1
ATOM 1490 C C . GLU A 1 190 ? 2.419 -26.045 -43.828 1.00 55.69 190 GLU A C 1
ATOM 1492 O O . GLU A 1 190 ? 3.181 -27.022 -43.818 1.00 55.69 190 GLU A O 1
ATOM 1497 N N . PRO A 1 191 ? 1.376 -25.947 -42.987 1.00 56.91 191 PRO A N 1
ATOM 1498 C CA . PRO A 1 191 ? 1.008 -27.051 -42.127 1.00 56.91 191 PRO A CA 1
ATOM 1499 C C . PRO A 1 191 ? 0.771 -28.257 -43.030 1.00 56.91 191 PRO A C 1
ATOM 1501 O O . PRO A 1 191 ? -0.113 -28.227 -43.886 1.00 56.91 191 PRO A O 1
ATOM 1504 N N . VAL A 1 192 ? 1.597 -29.293 -42.861 1.00 62.94 192 VAL A N 1
ATOM 1505 C CA . VAL A 1 192 ? 1.430 -30.588 -43.518 1.00 62.94 192 VAL A CA 1
ATOM 1506 C C . VAL A 1 192 ? 0.003 -31.027 -43.223 1.00 62.94 192 VAL A C 1
ATOM 1508 O O . VAL A 1 192 ? -0.325 -31.385 -42.092 1.00 62.94 192 VAL A O 1
ATOM 1511 N N . SER A 1 193 ? -0.856 -30.884 -44.233 1.00 64.00 193 SER A N 1
ATOM 1512 C CA . SER A 1 193 ? -2.259 -31.261 -44.191 1.00 64.00 193 SER A CA 1
ATOM 1513 C C . SER A 1 193 ? -2.305 -32.743 -43.869 1.00 64.00 193 SER A C 1
ATOM 1515 O O . SER A 1 193 ? -2.041 -33.574 -44.735 1.00 64.00 193 SER A O 1
ATOM 1517 N N . GLY A 1 194 ? -2.582 -33.046 -42.602 1.00 63.94 194 GLY A N 1
ATOM 1518 C CA . GLY A 1 194 ? -2.776 -34.397 -42.114 1.00 63.94 194 GLY A CA 1
ATOM 1519 C C . GLY A 1 194 ? -3.809 -35.106 -42.976 1.00 63.94 194 GLY A C 1
ATOM 1520 O O . GLY A 1 194 ? -4.917 -34.604 -43.180 1.00 63.94 194 GLY A O 1
ATOM 1521 N N . ASP A 1 195 ? -3.380 -36.250 -43.486 1.00 62.22 195 ASP A N 1
ATOM 1522 C CA . ASP A 1 195 ? -4.153 -37.257 -44.192 1.00 62.22 195 ASP A CA 1
ATOM 1523 C C . ASP A 1 195 ? -5.514 -37.449 -43.504 1.00 62.22 195 ASP A C 1
ATOM 1525 O O . ASP A 1 195 ? -5.587 -37.834 -42.331 1.00 62.22 195 ASP A O 1
ATOM 1529 N N . LYS A 1 196 ? -6.607 -37.129 -44.204 1.00 61.78 196 LYS A N 1
ATOM 1530 C CA . LYS A 1 196 ? -7.943 -37.537 -43.762 1.00 61.78 196 LYS A CA 1
ATOM 1531 C C . LYS A 1 196 ? -8.098 -39.012 -44.134 1.00 61.78 196 LYS A C 1
ATOM 1533 O O . LYS A 1 196 ? -7.967 -39.315 -45.317 1.00 61.78 196 LYS A O 1
ATOM 1538 N N . PRO A 1 197 ? -8.396 -39.914 -43.185 1.00 65.31 197 PRO A N 1
ATOM 1539 C CA . PRO A 1 197 ? -8.673 -41.299 -43.524 1.00 65.31 197 PRO A CA 1
ATOM 1540 C C . PRO A 1 197 ? -9.918 -41.375 -44.413 1.00 65.31 197 PRO A C 1
ATOM 1542 O O . PRO A 1 197 ? -10.960 -40.791 -44.108 1.00 65.31 197 PRO A O 1
ATOM 1545 N N . ASP A 1 198 ? -9.740 -42.073 -45.530 1.00 67.75 198 ASP A N 1
ATOM 1546 C CA . ASP A 1 198 ? -10.732 -42.383 -46.550 1.00 67.75 198 ASP A CA 1
ATOM 1547 C C . ASP A 1 198 ? -11.785 -43.328 -45.946 1.00 67.75 198 ASP A C 1
ATOM 1549 O O . ASP A 1 198 ? -11.490 -44.471 -45.591 1.00 67.75 198 ASP A O 1
ATOM 1553 N N . ASP A 1 199 ? -13.002 -42.819 -45.765 1.00 69.94 199 ASP A N 1
ATOM 1554 C CA . ASP A 1 199 ? -14.151 -43.569 -45.258 1.00 69.94 199 ASP A CA 1
ATOM 1555 C C . ASP A 1 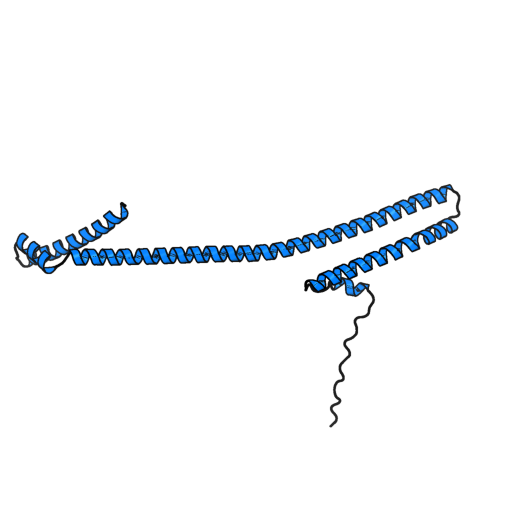199 ? -14.801 -44.313 -46.436 1.00 69.94 199 ASP A C 1
ATOM 1557 O O . ASP A 1 199 ? -15.637 -43.773 -47.169 1.00 69.94 199 ASP A O 1
ATOM 1561 N N . GLN A 1 200 ? -14.347 -45.546 -46.677 1.00 65.38 200 GLN A N 1
ATOM 1562 C CA . GLN A 1 200 ? -14.953 -46.463 -47.640 1.00 65.38 200 GLN A CA 1
ATOM 1563 C C . GLN A 1 200 ? -15.892 -47.444 -46.926 1.00 65.38 200 GLN A C 1
ATOM 1565 O O . GLN A 1 200 ? -15.433 -48.343 -46.233 1.00 65.38 200 GLN A O 1
ATOM 1570 N N . ARG A 1 201 ? -17.193 -47.220 -47.165 1.00 64.00 201 ARG A N 1
ATOM 1571 C CA . ARG A 1 201 ? -18.332 -48.159 -47.291 1.00 64.00 201 ARG A CA 1
ATOM 1572 C C . ARG A 1 201 ? -18.361 -49.448 -46.467 1.00 64.00 201 ARG A C 1
ATOM 1574 O O . ARG A 1 201 ? -17.548 -50.354 -46.744 1.00 64.00 201 ARG A O 1
#

Mean predicted aligned error: 16.59 Å

Solvent-accessible surface area (backbone atoms only — not comparable to full-atom values): 11462 Å² total; per-residue (Å²): 119,70,79,54,58,52,57,52,49,52,54,51,51,53,51,53,48,54,43,48,52,46,15,52,53,33,33,75,72,70,38,57,65,69,63,14,40,54,50,25,49,60,69,69,48,66,55,68,60,54,53,52,50,55,53,49,58,59,51,52,55,54,54,53,51,52,53,50,52,52,51,52,51,51,51,49,52,51,50,53,52,51,49,50,53,52,48,52,56,54,49,53,54,52,53,52,53,53,50,50,55,52,51,51,55,50,53,52,49,50,54,53,48,53,51,51,49,50,53,52,50,50,54,53,50,54,51,51,45,50,75,70,68,54,54,70,68,62,50,48,57,54,50,54,67,64,52,56,69,61,55,56,56,54,50,52,56,50,55,51,52,53,54,51,53,49,54,57,36,51,75,72,74,42,81,78,70,76,78,59,62,76,73,71,72,63,72,77,80,70,78,78,76,73,83,74,84,83,87,77,131

pLDDT: mean 79.67, std 13.67, range [45.38, 98.56]